Protein AF-A0A8C5SZT5-F1 (afdb_monomer)

Radius of gyration: 69.17 Å; Cα contacts (8 Å, |Δi|>4): 14; chains: 1; bounding box: 123×46×202 Å

Sequence (286 aa):
TEEQFPTPPPSHTITLLNNKFPQHCLIQKKLKKYEREYHMMREQQAQQEDPIERFERENRRLQEANMRLEQENDDLAHELVTSKIALRKDLDNAEEKADALNKELLMTKQKLIDAEDEKRRLEEESAQLKEMCRRELDKAESEIKKNSSIIGDYKQICSQLSERLEKQQIANKAEIEKIRHKVDDCEHCREFFNKEGRLKVASIAREGSDEDTDEEKEVLKNQLREMELELAQTKLQLVEAECKIQDLEHDLGQALNEVQASRKTWFNRTLSSIKTVTGVQGKETC

Mean predicted aligned error: 20.19 Å

Foldseek 3Di:
DDDDDDDDDDDDDDDPPPPVVVVVVVVVVVVVVVVVVVVVVVVVVVVVPDPVVVVVVVVVVVVVVVVVVVVVVVVVVVVVVVVVVVVVVVVVVVVVVVVVVVVVVVVVVVVVVVVVVVVVVVVVVVVVVVVVVVVVVVVVVVVVVVVVVVVVVVVVVVVVVVVVVVVVVVVVVVVVVVVVVVQCPDPVNVVQADPVRDGPDDDDDDDDDPPVVVVVVVVVVVVVVVVVVVVVVVVVVVVVVVVVVVVVVVVVVVVVVVVVVVVVVVVVVVVVVVCVVPPPDPDDDD

Solvent-accessible surface area (backbone atoms only — not comparable to full-atom values): 16349 Å² total; per-residue (Å²): 134,84,88,83,88,87,88,88,86,81,93,76,85,88,87,86,71,74,82,57,53,60,56,53,52,49,51,51,53,48,49,58,45,52,52,49,51,48,52,50,49,53,52,49,49,61,70,68,47,54,70,64,62,54,50,52,53,50,50,51,52,52,49,54,53,48,54,49,51,52,49,55,48,50,51,52,51,50,50,50,52,52,50,52,53,52,53,49,53,53,49,53,54,49,50,55,50,51,54,50,50,52,50,50,50,52,55,50,51,51,54,50,52,56,51,52,53,51,48,50,51,53,51,51,53,50,51,52,51,52,51,51,54,50,53,54,48,55,49,50,53,51,50,51,53,50,52,52,49,52,53,49,52,51,52,50,51,52,53,53,50,52,53,52,49,50,54,49,51,53,51,51,52,54,50,51,50,53,51,49,49,57,40,62,74,30,87,82,52,39,78,51,38,49,99,86,72,44,69,79,76,82,87,82,90,77,89,78,76,82,67,72,58,54,57,56,50,50,52,51,51,51,52,52,52,50,52,51,49,53,50,51,51,52,52,50,53,50,52,54,50,52,52,51,50,52,52,51,53,49,52,49,49,50,53,51,50,51,52,50,51,49,47,54,52,49,52,52,51,50,53,51,53,49,54,62,70,71,62,76,82,86,85,83,88,129

Organism: Laticauda laticaudata (NCBI:txid8630)

Structure (mmCIF, N/CA/C/O backbone):
data_AF-A0A8C5SZT5-F1
#
_entry.id   AF-A0A8C5SZT5-F1
#
loop_
_atom_site.group_PDB
_atom_site.id
_atom_site.type_symbol
_atom_site.label_atom_id
_atom_site.label_alt_id
_atom_site.label_comp_id
_atom_site.label_asym_id
_atom_site.label_entity_id
_atom_site.label_seq_id
_atom_site.pdbx_PDB_ins_code
_atom_site.Cartn_x
_atom_site.Cartn_y
_atom_site.Cartn_z
_atom_site.occupancy
_atom_site.B_iso_or_equiv
_atom_site.auth_seq_id
_atom_site.auth_comp_id
_atom_site.auth_asym_id
_atom_site.auth_atom_id
_atom_site.pdbx_PDB_model_num
ATOM 1 N N . THR A 1 1 ? -31.865 30.221 -116.077 1.00 40.00 1 THR A N 1
ATOM 2 C CA . THR A 1 1 ? -31.528 30.273 -117.509 1.00 40.00 1 THR A CA 1
ATOM 3 C C . THR A 1 1 ? -30.698 29.050 -117.794 1.00 40.00 1 THR A C 1
ATOM 5 O O . THR A 1 1 ? -29.773 28.795 -117.034 1.00 40.00 1 THR A O 1
ATOM 8 N N . GLU A 1 2 ? -31.167 28.230 -118.725 1.00 41.03 2 GLU A N 1
ATOM 9 C CA . GLU A 1 2 ? -30.666 26.891 -119.057 1.00 41.03 2 GLU A CA 1
ATOM 10 C C . GLU A 1 2 ? -29.251 26.868 -119.663 1.00 41.03 2 GLU A C 1
ATOM 12 O O . GLU A 1 2 ? -28.723 27.911 -120.038 1.00 41.03 2 GLU A O 1
ATOM 17 N N . GLU A 1 3 ? -28.755 25.627 -119.808 1.00 40.00 3 GLU A N 1
ATOM 18 C CA . GLU A 1 3 ? -27.607 25.134 -120.599 1.00 40.00 3 GLU A CA 1
ATOM 19 C C . GLU A 1 3 ? -26.235 25.193 -119.890 1.00 40.00 3 GLU A C 1
ATOM 21 O O . GLU A 1 3 ? -25.876 26.198 -119.299 1.00 40.00 3 GLU A O 1
ATOM 26 N N . GLN A 1 4 ? -25.380 24.160 -119.842 1.00 36.75 4 GLN A N 1
ATOM 27 C CA . GLN A 1 4 ? -25.222 22.907 -120.595 1.00 36.75 4 GLN A CA 1
ATOM 28 C C . GLN A 1 4 ? -24.279 21.975 -119.781 1.00 36.75 4 GLN A C 1
ATOM 30 O O . GLN A 1 4 ? -23.340 22.463 -119.156 1.00 36.75 4 GLN A O 1
ATOM 35 N N . PHE A 1 5 ? -24.463 20.648 -119.808 1.00 44.94 5 PHE A N 1
ATOM 36 C CA . PHE A 1 5 ? -23.421 19.670 -119.413 1.00 44.94 5 PHE A CA 1
ATOM 37 C C . PHE A 1 5 ? -22.693 19.164 -120.670 1.00 44.94 5 PHE A C 1
ATOM 39 O O . PHE A 1 5 ? -23.365 18.960 -121.685 1.00 44.94 5 PHE A O 1
ATOM 46 N N . PRO A 1 6 ? -21.360 18.922 -120.624 1.00 45.12 6 PRO A N 1
ATOM 47 C CA . PRO A 1 6 ? -20.897 17.521 -120.702 1.00 45.12 6 PRO A CA 1
ATOM 48 C C . PRO A 1 6 ? -19.555 17.157 -119.987 1.00 45.12 6 PRO A C 1
ATOM 50 O O . PRO A 1 6 ? -18.573 17.884 -120.059 1.00 45.12 6 PRO A O 1
ATOM 53 N N . THR A 1 7 ? -19.549 15.947 -119.389 1.00 49.72 7 THR A N 1
ATOM 54 C CA . THR A 1 7 ? -18.493 14.897 -119.183 1.00 49.72 7 THR A CA 1
ATOM 55 C C . THR A 1 7 ? -17.094 15.170 -118.556 1.00 49.72 7 THR A C 1
ATOM 57 O O . THR A 1 7 ? -16.498 16.214 -118.795 1.00 49.72 7 THR A O 1
ATOM 60 N N . PRO A 1 8 ? -16.506 14.199 -117.798 1.00 53.94 8 PRO A N 1
ATOM 61 C CA . PRO A 1 8 ? -15.285 14.388 -116.994 1.00 53.94 8 PRO A CA 1
ATOM 62 C C . PRO A 1 8 ? -13.973 13.997 -117.720 1.00 53.94 8 PRO A C 1
ATOM 64 O O . PRO A 1 8 ? -14.004 13.104 -118.568 1.00 53.94 8 PRO A O 1
ATOM 67 N N . PRO A 1 9 ? -12.798 14.554 -117.339 1.00 46.16 9 PRO A N 1
ATOM 68 C CA . PRO A 1 9 ? -11.490 14.023 -117.723 1.00 46.16 9 PRO A CA 1
ATOM 69 C C . PRO A 1 9 ? -10.808 13.227 -116.581 1.00 46.16 9 PRO A C 1
ATOM 71 O O . PRO A 1 9 ? -11.176 13.365 -115.412 1.00 46.16 9 PRO A O 1
ATOM 74 N N . PRO A 1 10 ? -9.829 12.361 -116.909 1.00 44.72 10 PRO A N 1
ATOM 75 C CA . PRO A 1 10 ? -9.435 11.226 -116.081 1.00 44.72 10 PRO A CA 1
ATOM 76 C C . PRO A 1 10 ? -8.375 11.561 -115.025 1.00 44.72 10 PRO A C 1
ATOM 78 O O . PRO A 1 10 ? -7.540 12.452 -115.182 1.00 44.72 10 PRO A O 1
ATOM 81 N N . SER A 1 11 ? -8.385 10.769 -113.955 1.00 50.09 11 SER A N 1
ATOM 82 C CA . SER A 1 11 ? -7.353 10.727 -112.925 1.00 50.09 11 SER A CA 1
ATOM 83 C C . SER A 1 11 ? -6.001 10.325 -113.509 1.00 50.09 11 SER A C 1
ATOM 85 O O . SER A 1 11 ? -5.825 9.166 -113.849 1.00 50.09 11 SER A O 1
ATOM 87 N N . HIS A 1 12 ? -5.029 11.237 -113.521 1.00 39.91 12 HIS A N 1
ATOM 88 C CA . HIS A 1 12 ? -3.621 10.904 -113.293 1.00 39.91 12 HIS A CA 1
ATOM 89 C C . HIS A 1 12 ? -2.924 12.078 -112.601 1.00 39.91 12 HIS A C 1
ATOM 91 O O . HIS A 1 12 ? -2.400 13.012 -113.202 1.00 39.91 12 HIS A O 1
ATOM 97 N N . THR A 1 13 ? -2.976 12.009 -111.277 1.00 49.03 13 THR A N 1
ATOM 98 C CA . THR A 1 13 ? -2.127 12.718 -110.328 1.00 49.03 13 THR A CA 1
ATOM 99 C C . THR A 1 13 ? -0.648 12.394 -110.593 1.00 49.03 13 THR A C 1
ATOM 101 O O . THR A 1 13 ? -0.332 11.281 -111.005 1.00 49.03 13 THR A O 1
ATOM 104 N N . ILE A 1 14 ? 0.236 13.321 -110.197 1.00 50.31 14 ILE A N 1
ATOM 105 C CA . ILE A 1 14 ? 1.704 13.192 -110.028 1.00 50.31 14 ILE A CA 1
ATOM 106 C C . ILE A 1 14 ? 2.547 13.734 -111.196 1.00 50.31 14 ILE A C 1
ATOM 108 O O . ILE A 1 14 ? 3.183 12.962 -111.898 1.00 50.31 14 ILE A O 1
ATOM 112 N N . THR A 1 15 ? 2.698 15.066 -111.291 1.00 42.47 15 THR A N 1
ATOM 113 C CA . THR A 1 15 ? 3.942 15.660 -111.846 1.00 42.47 15 THR A CA 1
ATOM 114 C C . THR A 1 15 ? 4.251 17.088 -111.358 1.00 42.47 15 THR A C 1
ATOM 116 O O . THR A 1 15 ? 4.733 17.908 -112.124 1.00 42.47 15 THR A O 1
ATOM 119 N N . LEU A 1 16 ? 4.019 17.442 -110.088 1.00 46.81 16 LEU A N 1
ATOM 120 C CA . LEU A 1 16 ? 4.487 18.741 -109.544 1.00 46.81 16 LEU A CA 1
ATOM 121 C C . LEU A 1 16 ? 5.187 18.614 -108.176 1.00 46.81 16 LEU A C 1
ATOM 123 O O . LEU A 1 16 ? 5.238 19.551 -107.390 1.00 46.81 16 LEU A O 1
ATOM 127 N N . LEU A 1 17 ? 5.794 17.450 -107.917 1.00 47.34 17 LEU A N 1
ATOM 128 C CA . LEU A 1 17 ? 6.709 17.196 -106.790 1.00 47.34 17 LEU A CA 1
ATOM 129 C C . LEU A 1 17 ? 8.120 16.777 -107.254 1.00 47.34 17 LEU A C 1
ATOM 131 O O . LEU A 1 17 ? 8.914 16.284 -106.460 1.00 47.34 17 LEU A O 1
ATOM 135 N N . ASN A 1 18 ? 8.472 17.009 -108.525 1.00 44.41 18 ASN A N 1
ATOM 136 C CA . ASN A 1 18 ? 9.748 16.552 -109.101 1.00 44.41 18 ASN A CA 1
ATOM 137 C C . ASN A 1 18 ? 10.896 17.581 -109.097 1.00 44.41 18 ASN A C 1
ATOM 139 O O . ASN A 1 18 ? 12.010 17.219 -109.458 1.00 44.41 18 ASN A O 1
ATOM 143 N N . ASN A 1 19 ? 10.690 18.819 -108.622 1.00 48.75 19 ASN A N 1
ATOM 144 C CA . ASN A 1 19 ? 11.750 19.849 -108.606 1.00 48.75 19 ASN A CA 1
ATOM 145 C C . ASN A 1 19 ? 12.395 20.139 -107.230 1.00 48.75 19 ASN A C 1
ATOM 147 O O . ASN A 1 19 ? 13.387 20.860 -107.180 1.00 48.75 19 ASN A O 1
ATOM 151 N N . LYS A 1 20 ? 11.915 19.556 -106.115 1.00 52.91 20 LYS A N 1
ATOM 152 C CA . LYS A 1 20 ? 12.579 19.648 -104.784 1.00 52.91 20 LYS A CA 1
ATOM 153 C C . LYS A 1 20 ? 13.228 18.342 -104.300 1.00 52.91 20 LYS A C 1
ATOM 155 O O . LYS A 1 20 ? 14.181 18.389 -103.523 1.00 52.91 20 LYS A O 1
ATOM 160 N N . PHE A 1 21 ? 12.786 17.188 -104.802 1.00 49.50 21 PHE A N 1
ATOM 161 C CA . PHE A 1 21 ? 13.406 15.881 -104.536 1.00 49.50 21 PHE A CA 1
ATOM 162 C C . PHE A 1 21 ? 14.887 15.787 -104.969 1.00 49.50 21 PHE A C 1
ATOM 164 O O . PHE A 1 21 ? 15.694 15.269 -104.190 1.00 49.50 21 PHE A O 1
ATOM 171 N N . PRO A 1 22 ? 15.301 16.331 -106.136 1.00 54.16 22 PRO A N 1
ATOM 172 C CA . PRO A 1 22 ? 16.701 16.294 -106.555 1.00 54.16 22 PRO A CA 1
ATOM 173 C C . PRO A 1 22 ? 17.614 17.090 -105.614 1.00 54.16 22 PRO A C 1
ATOM 175 O O . PRO A 1 22 ? 18.687 16.608 -105.261 1.00 54.16 22 PRO A O 1
ATOM 178 N N . GLN A 1 23 ? 17.180 18.273 -105.151 1.00 52.97 23 GLN A N 1
ATOM 179 C CA . GLN A 1 23 ? 17.968 19.117 -104.244 1.00 52.97 23 GLN A CA 1
ATOM 180 C C . GLN A 1 23 ? 18.120 18.509 -102.843 1.00 52.97 23 GLN A C 1
ATOM 182 O O . GLN A 1 23 ? 19.232 18.489 -102.322 1.00 52.97 23 GLN A O 1
ATOM 187 N N . HIS A 1 24 ? 17.058 17.953 -102.250 1.00 56.38 24 HIS A N 1
ATOM 188 C CA . HIS A 1 24 ? 17.150 17.272 -100.950 1.00 56.38 24 HIS A CA 1
ATOM 189 C C . HIS A 1 24 ? 18.045 16.021 -101.025 1.00 56.38 24 HIS A C 1
ATOM 191 O O . HIS A 1 24 ? 18.899 15.801 -100.167 1.00 56.38 24 HIS A O 1
ATOM 197 N N . CYS A 1 25 ? 17.927 15.240 -102.104 1.00 56.69 25 CYS A N 1
ATOM 198 C CA . CYS A 1 25 ? 18.781 14.078 -102.339 1.00 56.69 25 CYS A CA 1
ATOM 199 C C . CYS A 1 25 ? 20.253 14.480 -102.574 1.00 56.69 25 CYS A C 1
ATOM 201 O O . CYS A 1 25 ? 21.163 13.797 -102.107 1.00 56.69 25 CYS A O 1
ATOM 203 N N . LEU A 1 26 ? 20.509 15.615 -103.238 1.00 59.91 26 LEU A N 1
ATOM 204 C CA . LEU A 1 26 ? 21.849 16.194 -103.403 1.00 59.91 26 LEU A CA 1
ATOM 205 C C . LEU A 1 26 ? 22.444 16.682 -102.073 1.00 59.91 26 LEU A C 1
ATOM 207 O O . LEU A 1 26 ? 23.618 16.423 -101.813 1.00 59.91 26 LEU A O 1
ATOM 211 N N . ILE A 1 27 ? 21.657 17.340 -101.217 1.00 69.56 27 ILE A N 1
ATOM 212 C CA . ILE A 1 27 ? 22.091 17.795 -99.885 1.00 69.56 27 ILE A CA 1
ATOM 213 C C . ILE A 1 27 ? 22.399 16.594 -98.983 1.00 69.56 27 ILE A C 1
ATOM 215 O O . ILE A 1 27 ? 23.452 16.562 -98.355 1.00 69.56 27 ILE A O 1
ATOM 219 N N . GLN A 1 28 ? 21.561 15.557 -98.989 1.00 70.38 28 GLN A N 1
ATOM 220 C CA . GLN A 1 28 ? 21.793 14.336 -98.214 1.00 70.38 28 GLN A CA 1
ATOM 221 C C . GLN A 1 28 ? 23.006 13.537 -98.717 1.00 70.38 28 GLN A C 1
ATOM 223 O O . GLN A 1 28 ? 23.762 12.982 -97.921 1.00 70.38 28 GLN A O 1
ATOM 228 N N . LYS A 1 29 ? 23.243 13.505 -100.036 1.00 76.12 29 LYS A N 1
ATOM 229 C CA . LYS A 1 29 ? 24.463 12.923 -100.621 1.00 76.12 29 LYS A CA 1
ATOM 230 C C . LYS A 1 29 ? 25.716 13.715 -100.241 1.00 76.12 29 LYS A C 1
ATOM 232 O O . LYS A 1 29 ? 26.739 13.095 -99.962 1.00 76.12 29 LYS A O 1
ATOM 237 N N . LYS A 1 30 ? 25.638 15.051 -100.191 1.00 79.31 30 LYS A N 1
ATOM 238 C CA . LYS A 1 30 ? 26.722 15.912 -99.692 1.00 79.31 30 LYS A CA 1
ATOM 239 C C . LYS A 1 30 ? 26.971 15.692 -98.201 1.00 79.31 30 LYS A C 1
ATOM 241 O O . LYS A 1 30 ? 28.118 15.515 -97.823 1.00 79.31 30 LYS A O 1
ATOM 246 N N . LEU A 1 31 ? 25.927 15.600 -97.379 1.00 77.50 31 LEU A N 1
ATOM 247 C CA . LEU A 1 31 ? 26.049 15.338 -95.942 1.00 77.50 31 LEU A CA 1
ATOM 248 C C . LEU A 1 31 ? 26.728 13.989 -95.669 1.00 77.50 31 LEU A C 1
ATOM 250 O O . LEU A 1 31 ? 27.702 13.939 -94.935 1.00 77.50 31 LEU A O 1
ATOM 254 N N . LYS A 1 32 ? 26.307 12.921 -96.359 1.00 83.88 32 LYS A N 1
ATOM 255 C CA . LYS A 1 32 ? 26.954 11.596 -96.282 1.00 83.88 32 LYS A CA 1
ATOM 256 C C . LYS A 1 32 ? 28.387 11.577 -96.816 1.00 83.88 32 LYS A C 1
ATOM 258 O O . LYS A 1 32 ? 29.134 10.643 -96.526 1.00 83.88 32 LYS A O 1
ATOM 263 N N . LYS A 1 33 ? 28.747 12.528 -97.682 1.00 85.44 33 LYS A N 1
ATOM 264 C CA . LYS A 1 33 ? 30.119 12.712 -98.158 1.00 85.44 33 LYS A CA 1
ATOM 265 C C . LYS A 1 33 ? 30.944 13.428 -97.090 1.00 85.44 33 LYS A C 1
ATOM 267 O O . LYS A 1 33 ? 31.998 12.916 -96.758 1.00 85.44 33 LYS A O 1
ATOM 272 N N . TYR A 1 34 ? 30.426 14.501 -96.492 1.00 86.25 34 TYR A N 1
ATOM 273 C CA . TYR A 1 34 ? 31.071 15.194 -95.374 1.00 86.25 34 TYR A CA 1
ATOM 274 C C . TYR A 1 34 ? 31.223 14.314 -94.135 1.00 86.25 34 TYR A C 1
ATOM 276 O O . TYR A 1 34 ? 32.260 14.352 -93.498 1.00 86.25 34 TYR A O 1
ATOM 284 N N . GLU A 1 35 ? 30.233 13.484 -93.817 1.00 82.44 35 GLU A N 1
ATOM 285 C CA . GLU A 1 35 ? 30.302 12.495 -92.739 1.00 82.44 35 GLU A CA 1
ATOM 286 C C . GLU A 1 35 ? 31.416 11.474 -93.007 1.00 82.44 35 GLU A C 1
ATOM 288 O O . GLU A 1 35 ? 32.265 11.237 -92.152 1.00 82.44 35 GLU A O 1
ATOM 293 N N . ARG A 1 36 ? 31.492 10.938 -94.232 1.00 86.19 36 ARG A N 1
ATOM 294 C CA . ARG A 1 36 ? 32.585 10.042 -94.640 1.00 86.19 36 ARG A CA 1
ATOM 295 C C . ARG A 1 36 ? 33.947 10.728 -94.645 1.00 86.19 36 ARG A C 1
ATOM 297 O O . ARG A 1 36 ? 34.907 10.133 -94.179 1.00 86.19 36 ARG A O 1
ATOM 304 N N . GLU A 1 37 ? 34.041 11.955 -95.144 1.00 84.88 37 GLU A N 1
ATOM 305 C CA . GLU A 1 37 ? 35.275 12.747 -95.136 1.00 84.88 37 GLU A CA 1
ATOM 306 C C . GLU A 1 37 ? 35.703 13.102 -93.711 1.00 84.88 37 GLU A C 1
ATOM 308 O O . GLU A 1 37 ? 36.888 13.047 -93.410 1.00 84.88 37 GLU A O 1
ATOM 313 N N . TYR A 1 38 ? 34.758 13.387 -92.815 1.00 83.69 38 TYR A N 1
ATOM 314 C CA . TYR A 1 38 ? 35.011 13.606 -91.395 1.00 83.69 38 TYR A CA 1
ATOM 315 C C . TYR A 1 38 ? 35.539 12.337 -90.726 1.00 83.69 38 TYR A C 1
ATOM 317 O O . TYR A 1 38 ? 36.564 12.388 -90.053 1.00 83.69 38 TYR A O 1
ATOM 325 N N . HIS A 1 39 ? 34.897 11.186 -90.950 1.00 84.62 39 HIS A N 1
ATOM 326 C CA . HIS A 1 39 ? 35.378 9.905 -90.432 1.00 84.62 39 HIS A CA 1
ATOM 327 C C . HIS A 1 39 ? 36.760 9.546 -90.981 1.00 84.62 39 HIS A C 1
ATOM 329 O O . HIS A 1 39 ? 37.637 9.190 -90.204 1.00 84.62 39 HIS A O 1
ATOM 335 N N . MET A 1 40 ? 36.983 9.722 -92.284 1.00 82.62 40 MET A N 1
ATOM 336 C CA . MET A 1 40 ? 38.270 9.467 -92.931 1.00 82.62 40 MET A CA 1
ATOM 337 C C . MET A 1 40 ? 39.362 10.418 -92.423 1.00 82.62 40 MET A C 1
ATOM 339 O O . MET A 1 40 ? 40.477 9.984 -92.163 1.00 82.62 40 MET A O 1
ATOM 343 N N . MET A 1 41 ? 39.050 11.700 -92.212 1.00 78.69 41 MET A N 1
ATOM 344 C CA . MET A 1 41 ? 39.978 12.678 -91.636 1.00 78.69 41 MET A CA 1
ATOM 345 C C . MET A 1 41 ? 40.303 12.357 -90.175 1.00 78.69 41 MET A C 1
ATOM 347 O O . MET A 1 41 ? 41.454 12.472 -89.769 1.00 78.69 41 MET A O 1
ATOM 351 N N . ARG A 1 42 ? 39.315 11.918 -89.388 1.00 78.06 42 ARG A N 1
ATOM 352 C CA . ARG A 1 42 ? 39.502 11.473 -87.998 1.00 78.06 42 ARG A CA 1
ATOM 353 C C . ARG A 1 42 ? 40.343 10.204 -87.910 1.00 78.06 42 ARG A C 1
ATOM 355 O O . ARG A 1 42 ? 41.197 10.107 -87.038 1.00 78.06 42 ARG A O 1
ATOM 362 N N . GLU A 1 43 ? 40.115 9.253 -88.807 1.00 76.19 43 GLU A N 1
ATOM 363 C CA . GLU A 1 43 ? 40.876 8.007 -88.900 1.00 76.19 43 GLU A CA 1
ATOM 364 C C . GLU A 1 43 ? 42.312 8.263 -89.374 1.00 76.19 43 GLU A C 1
ATOM 366 O O . GLU A 1 43 ? 43.255 7.730 -88.798 1.00 76.19 43 GLU A O 1
ATOM 371 N N . GLN A 1 44 ? 42.500 9.160 -90.343 1.00 74.81 44 GLN A N 1
ATOM 372 C CA . GLN A 1 44 ? 43.822 9.582 -90.797 1.00 74.81 44 GLN A CA 1
ATOM 373 C C . GLN A 1 44 ? 44.578 10.376 -89.720 1.00 74.81 44 GLN A C 1
ATOM 375 O O . GLN A 1 44 ? 45.767 10.147 -89.532 1.00 74.81 44 GLN A O 1
ATOM 380 N N . GLN A 1 45 ? 43.902 11.252 -88.966 1.00 68.50 45 GLN A N 1
ATOM 381 C CA . GLN A 1 45 ? 44.477 11.910 -87.785 1.00 68.50 45 GLN A CA 1
ATOM 382 C C . GLN A 1 45 ? 44.879 10.893 -86.711 1.00 68.50 45 GLN A C 1
ATOM 384 O O . GLN A 1 45 ? 45.953 11.020 -86.139 1.00 68.50 45 GLN A O 1
ATOM 389 N N . ALA A 1 46 ? 44.071 9.855 -86.479 1.00 68.38 46 ALA A N 1
ATOM 390 C CA . ALA A 1 46 ? 44.396 8.787 -85.534 1.00 68.38 46 ALA A CA 1
ATOM 391 C C . ALA A 1 46 ? 45.561 7.891 -86.001 1.00 68.38 46 ALA A C 1
ATOM 393 O O . ALA A 1 46 ? 46.269 7.339 -85.168 1.00 68.38 46 ALA A O 1
ATOM 394 N N . GLN A 1 47 ? 45.767 7.745 -87.315 1.00 68.50 47 GLN A N 1
ATOM 395 C CA . GLN A 1 47 ? 46.914 7.031 -87.897 1.00 68.50 47 GLN A CA 1
ATOM 396 C C . GLN A 1 47 ? 48.195 7.881 -87.944 1.00 68.50 47 GLN A C 1
ATOM 398 O O . GLN A 1 47 ? 49.285 7.321 -88.023 1.00 68.50 47 GLN A O 1
ATOM 403 N N . GLN A 1 48 ? 48.072 9.214 -87.930 1.00 67.44 48 GLN A N 1
ATOM 404 C CA . GLN A 1 48 ? 49.197 10.159 -87.880 1.00 67.44 48 GLN A CA 1
ATOM 405 C C . GLN A 1 48 ? 49.634 10.506 -86.452 1.00 67.44 48 GLN A C 1
ATOM 407 O O . GLN A 1 48 ? 50.742 11.003 -86.268 1.00 67.44 48 GLN A O 1
ATOM 412 N N . GLU A 1 49 ? 48.769 10.286 -85.463 1.00 70.75 49 GLU A N 1
ATOM 413 C CA . GLU A 1 49 ? 49.087 10.491 -84.052 1.00 70.75 49 GLU A CA 1
ATOM 414 C C . GLU A 1 49 ? 50.195 9.521 -83.614 1.00 70.75 49 GLU A C 1
ATOM 416 O O . GLU A 1 49 ? 50.108 8.319 -83.880 1.00 70.75 49 GLU A O 1
ATOM 421 N N . ASP A 1 50 ? 51.239 10.036 -82.953 1.00 80.75 50 ASP A N 1
ATOM 422 C CA . ASP A 1 50 ? 52.345 9.212 -82.462 1.00 80.75 50 ASP A CA 1
ATOM 423 C C . ASP A 1 50 ? 51.785 8.161 -81.483 1.00 80.75 50 ASP A C 1
ATOM 425 O O . ASP A 1 50 ? 51.144 8.521 -80.484 1.00 80.75 50 ASP A O 1
ATOM 429 N N . PRO A 1 51 ? 51.996 6.855 -81.742 1.00 82.25 51 PRO A N 1
ATOM 430 C CA . PRO A 1 51 ? 51.583 5.796 -80.832 1.00 82.25 51 PRO A CA 1
ATOM 431 C C . PRO A 1 51 ? 51.991 6.056 -79.377 1.00 82.25 51 PRO A C 1
ATOM 433 O O . PRO A 1 51 ? 51.216 5.739 -78.473 1.00 82.25 51 PRO A O 1
ATOM 436 N N . ILE A 1 52 ? 53.160 6.665 -79.145 1.00 85.12 52 ILE A N 1
ATOM 437 C CA . ILE A 1 52 ? 53.654 7.009 -77.808 1.00 85.12 52 ILE A CA 1
ATOM 438 C C . ILE A 1 52 ? 52.764 8.080 -77.163 1.00 85.12 52 ILE A C 1
ATOM 440 O O . ILE A 1 52 ? 52.260 7.860 -76.062 1.00 85.12 52 ILE A O 1
ATOM 444 N N . GLU A 1 53 ? 52.472 9.183 -77.857 1.00 86.00 53 GLU A N 1
ATOM 445 C CA . GLU A 1 53 ? 51.624 10.270 -77.338 1.00 86.00 53 GLU A CA 1
ATOM 446 C C . GLU A 1 53 ? 50.201 9.797 -76.997 1.00 86.00 53 GLU A C 1
ATOM 448 O O . GLU A 1 53 ? 49.609 10.210 -75.989 1.00 86.00 53 GLU A O 1
ATOM 453 N N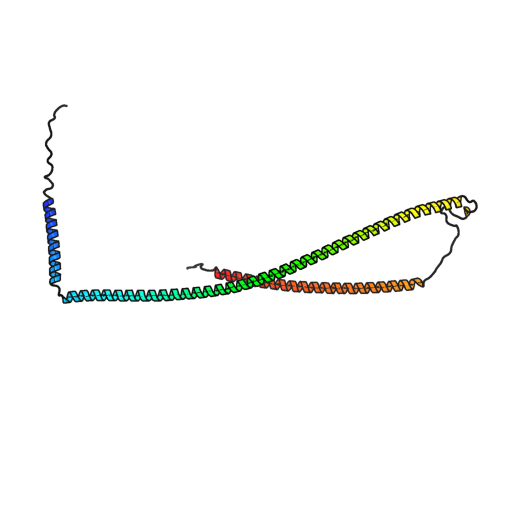 . ARG A 1 54 ? 49.643 8.888 -77.809 1.00 87.94 54 ARG A N 1
ATOM 454 C CA . ARG A 1 54 ? 48.341 8.267 -77.532 1.00 87.94 54 ARG A CA 1
ATOM 455 C C . ARG A 1 54 ? 48.380 7.444 -76.245 1.00 87.94 54 ARG A C 1
ATOM 457 O O . ARG A 1 54 ? 47.484 7.596 -75.409 1.00 87.94 54 ARG A O 1
ATOM 464 N N . PHE A 1 55 ? 49.385 6.582 -76.084 1.00 90.69 55 PHE A N 1
ATOM 465 C CA . PHE A 1 55 ? 49.533 5.764 -74.879 1.00 90.69 55 PHE A CA 1
ATOM 466 C C . PHE A 1 55 ? 49.804 6.613 -73.637 1.00 90.69 55 PHE A C 1
ATOM 468 O O . PHE A 1 55 ? 49.239 6.331 -72.586 1.00 90.69 55 PHE A O 1
ATOM 475 N N . GLU A 1 56 ? 50.585 7.687 -73.743 1.00 90.25 56 GLU A N 1
ATOM 476 C CA . GLU A 1 56 ? 50.820 8.618 -72.636 1.00 90.25 56 GLU A CA 1
ATOM 477 C C . GLU A 1 56 ? 49.542 9.327 -72.185 1.00 90.25 56 GLU A C 1
ATOM 479 O O . GLU A 1 56 ? 49.297 9.475 -70.986 1.00 90.25 56 GLU A O 1
ATOM 484 N N . ARG A 1 57 ? 48.696 9.757 -73.129 1.00 90.62 57 ARG A N 1
ATOM 485 C CA . ARG A 1 57 ? 47.408 10.378 -72.798 1.00 90.62 57 ARG A CA 1
ATOM 486 C C . ARG A 1 57 ? 46.469 9.399 -72.104 1.00 90.62 57 ARG A C 1
ATOM 488 O O . ARG A 1 57 ? 45.799 9.786 -71.150 1.00 90.62 57 ARG A O 1
ATOM 495 N N . GLU A 1 58 ? 46.416 8.160 -72.579 1.00 92.56 58 GLU A N 1
ATOM 496 C CA . GLU A 1 58 ? 45.592 7.124 -71.959 1.00 92.56 58 GLU A CA 1
ATOM 497 C C . GLU A 1 58 ? 46.120 6.741 -70.573 1.00 92.56 58 GLU A C 1
ATOM 499 O O . GLU A 1 58 ? 45.343 6.639 -69.630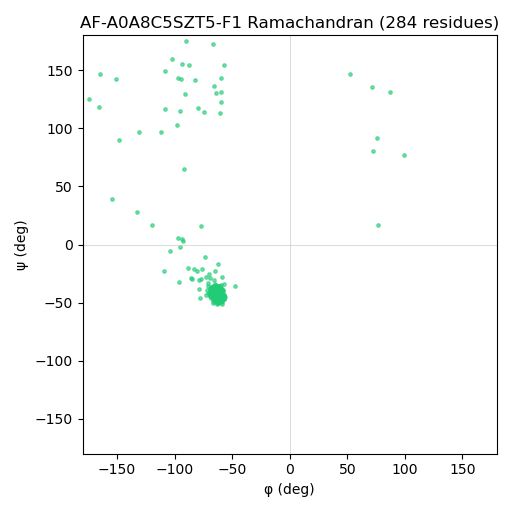 1.00 92.56 58 GLU A O 1
ATOM 504 N N . ASN A 1 59 ? 47.439 6.632 -70.411 1.00 93.94 59 ASN A N 1
ATOM 505 C CA . ASN A 1 59 ? 48.060 6.368 -69.117 1.00 93.94 59 ASN A CA 1
ATOM 506 C C . ASN A 1 59 ? 47.768 7.496 -68.116 1.00 93.94 59 ASN A C 1
ATOM 508 O O . ASN A 1 59 ? 47.385 7.214 -66.987 1.00 93.94 59 ASN A O 1
ATOM 512 N N . ARG A 1 60 ? 47.832 8.770 -68.539 1.00 95.81 60 ARG A N 1
ATOM 513 C CA . ARG A 1 60 ? 47.403 9.903 -67.697 1.00 95.81 60 ARG A CA 1
ATOM 514 C C . ARG A 1 60 ? 45.942 9.783 -67.264 1.00 95.81 60 ARG A C 1
ATOM 516 O O . ARG A 1 60 ? 45.654 9.932 -66.085 1.00 95.81 60 ARG A O 1
ATOM 523 N N . ARG A 1 61 ? 45.026 9.455 -68.182 1.00 96.44 61 ARG A N 1
ATOM 524 C CA . ARG A 1 61 ? 43.602 9.263 -67.841 1.00 96.44 61 ARG A CA 1
ATOM 525 C C . ARG A 1 61 ? 43.385 8.124 -66.852 1.00 96.44 61 ARG A C 1
ATOM 527 O O . ARG A 1 61 ? 42.590 8.265 -65.929 1.00 96.44 61 ARG A O 1
ATOM 534 N N . LEU A 1 62 ? 44.073 7.000 -67.045 1.00 97.50 62 LEU A N 1
ATOM 535 C CA . LEU A 1 62 ? 43.995 5.859 -66.135 1.00 97.50 62 LEU A CA 1
ATOM 536 C C . LEU A 1 62 ? 44.586 6.197 -64.764 1.00 97.50 62 LEU A C 1
ATOM 538 O O . LEU A 1 62 ? 44.008 5.810 -63.755 1.00 97.50 62 LEU A O 1
ATOM 542 N N . GLN A 1 63 ? 45.682 6.956 -64.715 1.00 97.19 63 GLN A N 1
ATOM 543 C CA . GLN A 1 63 ? 46.264 7.452 -63.466 1.00 97.19 63 GLN A CA 1
ATOM 544 C C . GLN A 1 63 ? 45.301 8.388 -62.728 1.00 97.19 63 GLN A C 1
ATOM 546 O O . GLN A 1 63 ? 45.072 8.196 -61.540 1.00 97.19 63 GLN A O 1
ATOM 551 N N . GLU A 1 64 ? 44.682 9.342 -63.424 1.00 97.12 64 GLU A N 1
ATOM 552 C CA . GLU A 1 64 ? 43.675 10.245 -62.850 1.00 97.12 64 GLU A CA 1
ATOM 553 C C . GLU A 1 64 ? 42.450 9.479 -62.325 1.00 97.12 64 GLU A C 1
ATOM 555 O O . GLU A 1 64 ? 41.974 9.742 -61.220 1.00 97.12 64 GLU A O 1
ATOM 560 N N . ALA A 1 65 ? 41.951 8.503 -63.091 1.00 97.69 65 ALA A N 1
ATOM 561 C CA . ALA A 1 65 ? 40.838 7.659 -62.670 1.00 97.69 65 ALA A CA 1
ATOM 562 C C . ALA A 1 65 ? 41.203 6.793 -61.457 1.00 97.69 65 ALA A C 1
ATOM 564 O O . ALA A 1 65 ? 40.387 6.651 -60.548 1.00 97.69 65 ALA A O 1
ATOM 565 N N . ASN A 1 66 ? 42.422 6.248 -61.422 1.00 97.12 66 ASN A N 1
ATOM 566 C CA . ASN A 1 66 ? 42.897 5.463 -60.290 1.00 97.12 66 ASN A CA 1
ATOM 567 C C . ASN A 1 66 ? 43.038 6.330 -59.034 1.00 97.12 66 ASN A C 1
ATOM 569 O O . ASN A 1 66 ? 42.498 5.964 -58.001 1.00 97.12 66 ASN A O 1
ATOM 573 N N . MET A 1 67 ? 43.640 7.521 -59.138 1.00 97.81 67 MET A N 1
ATOM 574 C CA . MET A 1 67 ? 43.730 8.459 -58.010 1.00 97.81 67 MET A CA 1
ATOM 575 C C . MET A 1 67 ? 42.350 8.831 -57.457 1.00 97.81 67 MET A C 1
ATOM 577 O O . MET A 1 67 ? 42.168 8.927 -56.246 1.00 97.81 67 MET A O 1
ATOM 581 N N . ARG A 1 68 ? 41.355 9.019 -58.333 1.00 98.25 68 ARG A N 1
ATOM 582 C CA . ARG A 1 68 ? 39.977 9.280 -57.905 1.00 98.25 68 ARG A CA 1
ATOM 583 C C . ARG A 1 68 ? 39.372 8.082 -57.169 1.00 98.25 68 ARG A C 1
ATOM 585 O O . ARG A 1 68 ? 38.730 8.274 -56.144 1.00 98.25 68 ARG A O 1
ATOM 592 N N . LEU A 1 69 ? 39.546 6.872 -57.696 1.00 98.25 69 LEU A N 1
ATOM 593 C CA . LEU A 1 69 ? 39.033 5.656 -57.062 1.00 98.25 69 LEU A CA 1
ATOM 594 C C . LEU A 1 69 ? 39.727 5.369 -55.728 1.00 98.25 69 LEU A C 1
ATOM 596 O O . LEU A 1 69 ? 39.067 4.916 -54.801 1.00 98.25 69 LEU A O 1
ATOM 600 N N . GLU A 1 70 ? 41.025 5.651 -55.621 1.00 97.94 70 GLU A N 1
ATOM 601 C CA . GLU A 1 70 ? 41.782 5.576 -54.368 1.00 97.94 70 GLU A CA 1
ATOM 602 C C . GLU A 1 70 ? 41.198 6.542 -53.331 1.00 97.94 70 GLU A C 1
ATOM 604 O O . GLU A 1 70 ? 40.880 6.119 -52.224 1.00 97.94 70 GLU A O 1
ATOM 609 N N . GLN A 1 71 ? 40.929 7.794 -53.714 1.00 98.19 71 GLN A N 1
ATOM 610 C CA . GLN A 1 71 ? 40.288 8.763 -52.823 1.00 98.19 71 GLN A CA 1
ATOM 611 C C . GLN A 1 71 ? 38.870 8.335 -52.406 1.00 98.19 71 GLN A C 1
ATOM 613 O O . GLN A 1 71 ? 38.542 8.375 -51.224 1.00 98.19 71 GLN A O 1
ATOM 618 N N . GLU A 1 72 ? 38.034 7.893 -53.351 1.00 98.25 72 GLU A N 1
ATOM 619 C CA . GLU A 1 72 ? 36.687 7.392 -53.041 1.00 98.25 72 GLU A CA 1
ATOM 620 C C . GLU A 1 72 ? 36.747 6.164 -52.113 1.00 98.25 72 GLU A C 1
ATOM 622 O O . GLU A 1 72 ? 35.897 6.001 -51.239 1.00 98.25 72 GLU A O 1
ATOM 627 N N . ASN A 1 73 ? 37.756 5.301 -52.267 1.00 98.12 73 ASN A N 1
ATOM 628 C CA . ASN A 1 73 ? 37.969 4.161 -51.380 1.00 98.12 73 ASN A CA 1
ATOM 629 C C . ASN A 1 73 ? 38.350 4.601 -49.961 1.00 98.12 73 ASN A C 1
ATOM 631 O O . ASN A 1 73 ? 37.766 4.093 -49.002 1.00 98.12 73 ASN A O 1
ATOM 635 N N . ASP A 1 74 ? 39.278 5.552 -49.837 1.00 98.44 74 ASP A N 1
ATOM 636 C CA . ASP A 1 74 ? 39.709 6.110 -48.555 1.00 98.44 74 ASP A CA 1
ATOM 637 C C . ASP A 1 74 ? 38.544 6.797 -47.827 1.00 98.44 74 ASP A C 1
ATOM 639 O O . ASP A 1 74 ? 38.330 6.556 -46.635 1.00 98.44 74 ASP A O 1
ATOM 643 N N . ASP A 1 75 ? 37.732 7.580 -48.544 1.00 98.31 75 ASP A N 1
ATOM 644 C CA . ASP A 1 75 ? 36.540 8.236 -47.998 1.00 98.31 75 ASP A CA 1
ATOM 645 C C . ASP A 1 75 ? 35.527 7.199 -47.479 1.00 98.31 75 ASP A C 1
ATOM 647 O O . ASP A 1 75 ? 35.074 7.281 -46.333 1.00 98.31 75 ASP A O 1
ATOM 651 N N . LEU A 1 76 ? 35.233 6.158 -48.267 1.00 98.50 76 LEU A N 1
ATOM 652 C CA . LEU A 1 76 ? 34.340 5.071 -47.849 1.00 98.50 76 LEU A CA 1
ATOM 653 C C . LEU A 1 76 ? 34.893 4.290 -46.648 1.00 98.50 76 LEU A C 1
ATOM 655 O O . LEU A 1 76 ? 34.134 3.899 -45.757 1.00 98.50 76 LEU A O 1
ATOM 659 N N . ALA A 1 77 ? 36.206 4.061 -46.593 1.00 98.62 77 ALA A N 1
ATOM 660 C CA . ALA A 1 77 ? 36.851 3.413 -45.457 1.00 98.62 77 ALA A CA 1
ATOM 661 C C . ALA A 1 77 ? 36.729 4.272 -44.189 1.00 98.62 77 ALA A C 1
ATOM 663 O O . ALA A 1 77 ? 36.387 3.752 -43.120 1.00 98.62 77 ALA A O 1
ATOM 664 N N . HIS A 1 78 ? 36.944 5.585 -44.302 1.00 98.56 78 HIS A N 1
ATOM 665 C CA . HIS A 1 78 ? 36.768 6.529 -43.203 1.00 98.56 78 HIS A CA 1
ATOM 666 C C . HIS A 1 78 ? 35.318 6.588 -42.712 1.00 98.56 78 HIS A C 1
ATOM 668 O O . HIS A 1 78 ? 35.082 6.505 -41.499 1.00 98.56 78 HIS A O 1
ATOM 674 N N . GLU A 1 79 ? 34.342 6.679 -43.616 1.00 98.44 79 GLU A N 1
ATOM 675 C CA . GLU A 1 79 ? 32.916 6.665 -43.275 1.00 98.44 79 GLU A CA 1
ATOM 676 C C . GLU A 1 79 ? 32.517 5.364 -42.572 1.00 98.44 79 GLU A C 1
ATOM 678 O O . GLU A 1 79 ? 31.864 5.398 -41.524 1.00 98.44 79 GLU A O 1
ATOM 683 N N . LEU A 1 80 ? 32.965 4.214 -43.085 1.00 98.56 80 LEU A N 1
ATOM 684 C CA . LEU A 1 80 ? 32.692 2.910 -42.485 1.00 98.56 80 LEU A CA 1
ATOM 685 C C . LEU A 1 80 ? 33.269 2.805 -41.070 1.00 98.56 80 LEU A C 1
ATOM 687 O O . LEU A 1 80 ? 32.579 2.349 -40.155 1.00 98.56 80 LEU A O 1
ATOM 691 N N . VAL A 1 81 ? 34.520 3.227 -40.867 1.00 98.62 81 VAL A N 1
ATOM 692 C CA . VAL A 1 81 ? 35.155 3.222 -39.541 1.00 98.62 81 VAL A CA 1
ATOM 693 C C . VAL A 1 81 ? 34.413 4.156 -38.587 1.00 98.62 81 VAL A C 1
ATOM 695 O O . VAL A 1 81 ? 34.116 3.764 -37.458 1.00 98.62 81 VAL A O 1
ATOM 698 N N . THR A 1 82 ? 34.048 5.352 -39.047 1.00 98.56 82 THR A N 1
ATOM 699 C CA . THR A 1 82 ? 33.308 6.343 -38.253 1.00 98.56 82 THR A CA 1
ATOM 700 C C . THR A 1 82 ? 31.942 5.807 -37.833 1.00 98.56 82 THR A C 1
ATOM 702 O O . THR A 1 82 ? 31.598 5.829 -36.650 1.00 98.56 82 THR A O 1
ATOM 705 N N . SER A 1 83 ? 31.190 5.250 -38.784 1.00 98.56 83 SER A N 1
ATOM 706 C CA . SER A 1 83 ? 29.885 4.641 -38.537 1.00 98.56 83 SER A CA 1
ATOM 707 C C . SER A 1 83 ? 29.997 3.454 -37.577 1.00 98.56 83 SER A C 1
ATOM 709 O O . SER A 1 83 ? 29.236 3.356 -36.616 1.00 98.56 83 SER A O 1
ATOM 711 N N . LYS A 1 84 ? 31.006 2.592 -37.754 1.00 98.69 84 LYS A N 1
ATOM 712 C CA . LYS A 1 84 ? 31.260 1.452 -36.865 1.00 98.69 84 LYS A CA 1
ATOM 713 C C . LYS A 1 84 ? 31.546 1.886 -35.426 1.00 98.69 84 LYS A C 1
ATOM 715 O O . LYS A 1 84 ? 31.029 1.262 -34.501 1.00 98.69 84 LYS A O 1
ATOM 720 N N . ILE A 1 85 ? 32.358 2.926 -35.226 1.00 98.62 85 ILE A N 1
ATOM 721 C CA . ILE A 1 85 ? 32.655 3.466 -33.890 1.00 98.62 85 ILE A CA 1
ATOM 722 C C . ILE A 1 85 ? 31.383 4.039 -33.256 1.00 98.62 85 ILE A C 1
ATOM 724 O O . ILE A 1 85 ? 31.108 3.755 -32.091 1.00 98.62 85 ILE A O 1
ATOM 728 N N . ALA A 1 86 ? 30.588 4.796 -34.019 1.00 98.62 86 ALA A N 1
ATOM 729 C CA . ALA A 1 86 ? 29.326 5.357 -33.541 1.00 98.62 86 ALA A CA 1
ATOM 730 C C . ALA A 1 86 ? 28.343 4.260 -33.105 1.00 98.62 86 ALA A C 1
ATOM 732 O O . ALA A 1 86 ? 27.855 4.289 -31.979 1.00 98.62 86 ALA A O 1
ATOM 733 N N . LEU A 1 87 ? 28.138 3.236 -33.940 1.00 98.50 87 LEU A N 1
ATOM 734 C CA . LEU A 1 87 ? 27.261 2.109 -33.615 1.00 98.50 87 LEU A CA 1
ATOM 735 C C . LEU A 1 87 ? 27.746 1.322 -32.396 1.00 98.50 87 LEU A C 1
ATOM 737 O O . LEU A 1 87 ? 26.926 0.856 -31.609 1.00 98.50 87 LEU A O 1
ATOM 741 N N . ARG A 1 88 ? 29.065 1.174 -32.216 1.00 98.69 88 ARG A N 1
ATOM 742 C CA . ARG A 1 88 ? 29.612 0.511 -31.027 1.00 98.69 88 ARG A CA 1
ATOM 743 C C . ARG A 1 88 ? 29.304 1.304 -29.763 1.00 98.69 88 ARG A C 1
ATOM 745 O O . ARG A 1 88 ? 28.811 0.732 -28.805 1.00 98.69 88 ARG A O 1
ATOM 752 N N . LYS A 1 89 ? 29.509 2.619 -29.807 1.00 98.62 89 LYS A N 1
ATOM 753 C CA . LYS A 1 89 ? 29.161 3.515 -28.704 1.00 98.62 89 LYS A CA 1
ATOM 754 C C . LYS A 1 89 ? 27.665 3.462 -28.381 1.00 98.62 89 LYS A C 1
ATOM 756 O O . LYS A 1 89 ? 27.293 3.463 -27.213 1.00 98.62 89 LYS A O 1
ATOM 761 N N . ASP A 1 90 ? 26.807 3.426 -29.396 1.00 98.62 90 ASP A N 1
ATOM 762 C CA . ASP A 1 90 ? 25.359 3.333 -29.195 1.00 98.62 90 ASP A CA 1
ATOM 763 C C . ASP A 1 90 ? 24.942 1.986 -28.594 1.00 98.62 90 ASP A C 1
ATOM 765 O O . ASP A 1 90 ? 24.056 1.957 -27.739 1.00 98.62 90 ASP A O 1
ATOM 769 N N . LEU A 1 91 ? 25.605 0.893 -28.989 1.00 98.69 91 LEU A N 1
ATOM 770 C CA . LEU A 1 91 ? 25.419 -0.425 -28.387 1.00 98.69 91 LEU A CA 1
ATOM 771 C C . LEU A 1 91 ? 25.834 -0.425 -26.912 1.00 98.69 91 LEU A C 1
ATOM 773 O O . LEU A 1 91 ? 25.018 -0.791 -26.073 1.00 98.69 91 LEU A O 1
ATOM 777 N N . ASP A 1 92 ? 27.037 0.060 -26.598 1.00 98.69 92 ASP A N 1
ATOM 778 C CA . ASP A 1 92 ? 27.540 0.135 -25.221 1.00 98.69 92 ASP A CA 1
ATOM 779 C C . ASP A 1 92 ? 26.580 0.974 -24.342 1.00 98.69 92 ASP A C 1
ATOM 781 O O . ASP A 1 92 ? 26.169 0.555 -23.261 1.00 98.69 92 ASP A O 1
ATOM 785 N N . ASN A 1 93 ? 26.102 2.118 -24.851 1.00 98.50 93 ASN A N 1
ATOM 786 C CA . ASN A 1 93 ? 25.106 2.950 -24.162 1.00 98.50 93 ASN A CA 1
ATOM 787 C C . ASN A 1 93 ? 23.764 2.229 -23.942 1.00 98.50 93 ASN A C 1
ATOM 789 O O . ASN A 1 93 ? 23.059 2.504 -22.967 1.00 98.50 93 ASN A O 1
ATOM 793 N N . ALA A 1 94 ? 23.336 1.391 -24.888 1.00 98.50 94 ALA A N 1
ATOM 794 C CA . ALA A 1 94 ? 22.098 0.629 -24.768 1.00 98.50 94 ALA A CA 1
ATOM 795 C C . ALA A 1 94 ? 22.240 -0.502 -23.739 1.00 98.50 94 ALA A C 1
ATOM 797 O O . ALA A 1 94 ? 21.312 -0.719 -22.959 1.00 98.50 94 ALA A O 1
ATOM 798 N N . GLU A 1 95 ? 23.397 -1.164 -23.702 1.00 98.69 95 GLU A N 1
ATOM 799 C CA . GLU A 1 95 ? 23.739 -2.190 -22.713 1.00 98.69 95 GLU A CA 1
ATOM 800 C C . GLU A 1 95 ? 23.772 -1.600 -21.294 1.00 98.69 95 GLU A C 1
ATOM 802 O O . GLU A 1 95 ? 23.064 -2.090 -20.415 1.00 98.69 95 GLU A O 1
ATOM 807 N N . GLU A 1 96 ? 24.459 -0.471 -21.084 1.00 98.69 96 GLU A N 1
ATOM 808 C CA . GLU A 1 96 ? 24.487 0.216 -19.782 1.00 98.69 96 GLU A CA 1
ATOM 809 C C . GLU A 1 96 ? 23.083 0.617 -19.297 1.00 98.69 96 GLU A C 1
ATOM 811 O O . GLU A 1 96 ? 22.747 0.474 -18.117 1.00 98.69 96 GLU A O 1
ATOM 816 N N . LYS A 1 97 ? 22.225 1.097 -20.208 1.00 98.62 97 LYS A N 1
ATOM 817 C CA . LYS A 1 97 ? 20.826 1.421 -19.887 1.00 98.62 97 LYS A CA 1
ATOM 818 C C . LYS A 1 97 ? 20.023 0.179 -19.519 1.00 98.62 97 LYS A C 1
ATOM 820 O O . LYS A 1 97 ? 19.207 0.247 -18.601 1.00 98.62 97 LYS A O 1
ATOM 825 N N . ALA A 1 98 ? 20.223 -0.931 -20.225 1.00 98.62 98 ALA A N 1
ATOM 826 C CA . ALA A 1 98 ? 19.549 -2.187 -19.921 1.00 98.62 98 ALA A CA 1
ATOM 827 C C . ALA A 1 98 ? 19.935 -2.691 -18.523 1.00 98.62 98 ALA A C 1
ATOM 829 O O . ALA A 1 98 ? 19.053 -3.046 -17.739 1.00 98.62 98 ALA A O 1
ATOM 830 N N . ASP A 1 99 ? 21.220 -2.627 -18.173 1.00 98.69 99 ASP A N 1
ATOM 831 C CA . ASP A 1 99 ? 21.717 -3.010 -16.850 1.00 98.69 99 ASP A CA 1
ATOM 832 C C . ASP A 1 99 ? 21.179 -2.100 -15.739 1.00 98.69 99 ASP A C 1
ATOM 834 O O . ASP A 1 99 ? 20.740 -2.584 -14.688 1.00 98.69 99 ASP A O 1
ATOM 838 N N . ALA A 1 100 ? 21.139 -0.785 -15.976 1.00 98.50 100 ALA A N 1
ATOM 839 C CA . ALA A 1 100 ? 20.559 0.177 -15.041 1.00 98.50 100 ALA A CA 1
ATOM 840 C C . ALA A 1 100 ? 19.068 -0.104 -14.788 1.00 98.50 100 ALA A C 1
ATOM 842 O O . ALA A 1 100 ? 18.648 -0.228 -13.634 1.00 98.50 100 ALA A O 1
ATOM 843 N N . LEU A 1 101 ? 18.282 -0.289 -15.854 1.00 98.44 101 LEU A N 1
ATOM 844 C CA . LEU A 1 101 ? 16.857 -0.616 -15.755 1.00 98.44 101 LEU A CA 1
ATOM 845 C C . LEU A 1 101 ? 16.627 -1.964 -15.066 1.00 98.44 101 LEU A C 1
ATOM 847 O O . LEU A 1 101 ? 15.706 -2.094 -14.261 1.00 98.44 101 LEU A O 1
ATOM 851 N N . ASN A 1 102 ? 17.468 -2.965 -15.329 1.00 98.62 102 ASN A N 1
ATOM 852 C CA . ASN A 1 102 ? 17.365 -4.267 -14.676 1.00 98.62 102 ASN A CA 1
ATOM 853 C C . ASN A 1 102 ? 17.638 -4.169 -13.164 1.00 98.62 102 ASN A C 1
ATOM 855 O O . ASN A 1 102 ? 16.928 -4.774 -12.356 1.00 98.62 102 ASN A O 1
ATOM 859 N N . LYS A 1 103 ? 18.617 -3.351 -12.759 1.00 98.75 103 LYS A N 1
ATOM 860 C CA . LYS A 1 103 ? 18.890 -3.068 -11.344 1.00 98.75 103 LYS A CA 1
ATOM 861 C C . LYS A 1 103 ? 17.718 -2.349 -10.673 1.00 98.75 103 LYS A C 1
ATOM 863 O O . LYS A 1 103 ? 17.297 -2.751 -9.588 1.00 98.75 103 LYS A O 1
ATOM 868 N N . GLU A 1 104 ? 17.165 -1.320 -11.310 1.00 98.50 104 GLU A N 1
ATOM 869 C CA . GLU A 1 104 ? 15.996 -0.593 -10.800 1.00 98.50 104 GLU A CA 1
ATOM 870 C C . GLU A 1 104 ? 14.754 -1.483 -10.696 1.00 98.50 104 GLU A C 1
ATOM 872 O O . GLU A 1 104 ? 14.018 -1.410 -9.706 1.00 98.50 104 GLU A O 1
ATOM 877 N N . LEU A 1 105 ? 14.550 -2.370 -11.673 1.00 98.50 105 LEU A N 1
ATOM 878 C CA . LEU A 1 105 ? 13.483 -3.364 -11.660 1.00 98.50 105 LEU A CA 1
ATOM 879 C C . LEU A 1 105 ? 13.622 -4.293 -10.453 1.00 98.50 105 LEU A C 1
ATOM 881 O O . LEU A 1 105 ? 12.640 -4.525 -9.751 1.00 98.50 105 LEU A O 1
ATOM 885 N N . LEU A 1 106 ? 14.826 -4.804 -10.184 1.00 98.75 106 LEU A N 1
ATOM 886 C CA . LEU A 1 106 ? 15.070 -5.675 -9.035 1.00 98.75 106 LEU A CA 1
ATOM 887 C C . LEU A 1 106 ? 14.840 -4.940 -7.707 1.00 98.75 106 LEU A C 1
ATOM 889 O O . LEU A 1 106 ? 14.165 -5.464 -6.824 1.00 98.75 106 LEU A O 1
ATOM 893 N N . MET A 1 107 ? 15.328 -3.701 -7.585 1.00 98.56 107 MET A N 1
ATOM 894 C CA . MET A 1 107 ? 15.090 -2.867 -6.402 1.00 98.56 107 MET A CA 1
ATOM 895 C C . MET A 1 107 ? 13.600 -2.583 -6.187 1.00 98.56 107 MET A C 1
ATOM 897 O O . MET A 1 107 ? 13.119 -2.610 -5.057 1.00 98.56 107 MET A O 1
ATOM 901 N N . THR A 1 108 ? 12.860 -2.316 -7.263 1.00 97.94 108 THR A N 1
ATOM 902 C CA . THR A 1 108 ? 11.412 -2.072 -7.203 1.00 97.94 108 THR A CA 1
ATOM 903 C C . THR A 1 108 ? 10.649 -3.336 -6.823 1.00 97.94 108 THR A C 1
ATOM 905 O O . THR A 1 108 ? 9.743 -3.265 -5.999 1.00 97.94 108 THR A O 1
ATOM 908 N N . LYS A 1 109 ? 11.045 -4.499 -7.355 1.00 98.75 109 LYS A N 1
ATOM 909 C CA . LYS A 1 109 ? 10.473 -5.795 -6.968 1.00 98.75 109 LYS A CA 1
ATOM 910 C C . LYS A 1 109 ? 10.679 -6.087 -5.485 1.00 98.75 109 LYS A C 1
ATOM 912 O O . LYS A 1 109 ? 9.728 -6.491 -4.832 1.00 98.75 109 LYS A O 1
ATOM 917 N N . GLN A 1 110 ? 11.874 -5.836 -4.945 1.00 98.69 110 GLN A N 1
ATOM 918 C CA . GLN A 1 110 ? 12.121 -6.034 -3.515 1.00 98.69 110 GLN A CA 1
ATOM 919 C C . GLN A 1 110 ? 11.232 -5.123 -2.661 1.00 98.69 110 GLN A C 1
ATOM 921 O O . GLN A 1 110 ? 10.557 -5.600 -1.759 1.00 98.69 110 GLN A O 1
ATOM 926 N N . LYS A 1 111 ? 11.148 -3.830 -3.004 1.00 98.62 111 LYS A N 1
ATOM 927 C CA . LYS A 1 111 ? 10.266 -2.881 -2.302 1.00 98.62 111 LYS A CA 1
ATOM 928 C C . LYS A 1 111 ? 8.792 -3.278 -2.363 1.00 98.62 111 LYS A C 1
ATOM 930 O O . LYS A 1 111 ? 8.059 -3.009 -1.418 1.00 98.62 111 LYS A O 1
ATOM 935 N N . LEU A 1 112 ? 8.351 -3.865 -3.478 1.00 98.31 112 LEU A N 1
ATOM 936 C CA . LEU A 1 112 ? 6.988 -4.370 -3.615 1.00 98.31 112 LEU A CA 1
ATOM 937 C C . LEU A 1 112 ? 6.736 -5.521 -2.638 1.00 98.31 112 LEU A C 1
ATOM 939 O O . LEU A 1 112 ? 5.743 -5.475 -1.926 1.00 98.31 112 LEU A O 1
ATOM 943 N N . ILE A 1 113 ? 7.652 -6.491 -2.565 1.00 98.69 113 ILE A N 1
ATOM 944 C CA . ILE A 1 113 ? 7.561 -7.617 -1.624 1.00 98.69 113 ILE A CA 1
ATOM 945 C C . ILE A 1 113 ? 7.502 -7.101 -0.182 1.00 98.69 113 ILE A C 1
ATOM 947 O O . ILE A 1 113 ? 6.583 -7.451 0.553 1.00 98.69 113 ILE A O 1
ATOM 951 N N . ASP A 1 114 ? 8.418 -6.206 0.198 1.00 98.50 114 ASP A N 1
ATOM 952 C CA . ASP A 1 114 ? 8.462 -5.641 1.553 1.00 98.50 114 ASP A CA 1
ATOM 953 C C . ASP A 1 114 ? 7.144 -4.915 1.904 1.00 98.50 114 ASP A C 1
ATOM 955 O O . ASP A 1 114 ? 6.625 -5.039 3.014 1.00 98.50 114 ASP A O 1
ATOM 959 N N . ALA A 1 115 ? 6.565 -4.179 0.947 1.00 97.75 115 ALA A N 1
ATOM 960 C CA . ALA A 1 115 ? 5.289 -3.489 1.127 1.00 97.75 115 ALA A CA 1
ATOM 961 C C . ALA A 1 115 ? 4.087 -4.450 1.194 1.00 97.75 115 ALA A C 1
ATOM 963 O O . ALA A 1 115 ? 3.134 -4.188 1.928 1.00 97.75 115 ALA A O 1
ATOM 964 N N . GLU A 1 116 ? 4.106 -5.547 0.434 1.00 98.56 116 GLU A N 1
ATOM 965 C CA . GLU A 1 116 ? 3.071 -6.585 0.468 1.00 98.56 116 GLU A CA 1
ATOM 966 C C . GLU A 1 116 ? 3.077 -7.352 1.795 1.00 98.56 116 GLU A C 1
ATOM 968 O O . GLU A 1 116 ? 2.007 -7.636 2.341 1.00 98.56 116 GLU A O 1
ATOM 973 N N . ASP A 1 117 ? 4.256 -7.648 2.340 1.00 98.44 117 ASP A N 1
ATOM 974 C CA . ASP A 1 117 ? 4.395 -8.301 3.642 1.00 98.44 117 ASP A CA 1
ATOM 975 C C . ASP A 1 117 ? 3.972 -7.371 4.791 1.00 98.44 117 ASP A C 1
ATOM 977 O O . ASP A 1 117 ? 3.224 -7.793 5.676 1.00 98.44 117 ASP A O 1
ATOM 981 N N . GLU A 1 118 ? 4.346 -6.088 4.747 1.00 98.25 118 GLU A N 1
ATOM 982 C CA . GLU A 1 118 ? 3.873 -5.090 5.717 1.00 98.25 118 GLU A CA 1
ATOM 983 C C . GLU A 1 118 ? 2.349 -4.924 5.660 1.00 98.25 118 GLU A C 1
ATOM 985 O O . GLU A 1 118 ? 1.674 -4.919 6.690 1.00 98.25 118 GLU A O 1
ATOM 990 N N . LYS A 1 119 ? 1.777 -4.854 4.451 1.00 98.12 119 LYS A N 1
ATOM 991 C CA . LYS A 1 119 ? 0.324 -4.813 4.268 1.00 98.12 119 LYS A CA 1
ATOM 992 C C . LYS A 1 119 ? -0.346 -6.034 4.902 1.00 98.12 119 LYS A C 1
ATOM 994 O O . LYS A 1 119 ? -1.346 -5.868 5.596 1.00 98.12 119 LYS A O 1
ATOM 999 N N . ARG A 1 120 ? 0.198 -7.238 4.689 1.00 98.62 120 ARG A N 1
ATOM 1000 C CA . ARG A 1 120 ? -0.340 -8.475 5.275 1.00 98.62 120 ARG A CA 1
ATOM 1001 C C . ARG A 1 120 ? -0.324 -8.417 6.802 1.00 98.62 120 ARG A C 1
ATOM 1003 O O . ARG A 1 120 ? -1.338 -8.722 7.424 1.00 98.62 120 ARG A O 1
ATOM 1010 N N . ARG A 1 121 ? 0.780 -7.956 7.399 1.00 98.56 121 ARG A N 1
ATOM 1011 C CA . ARG A 1 121 ? 0.891 -7.776 8.855 1.00 98.56 121 ARG A CA 1
ATOM 1012 C C . ARG A 1 121 ? -0.175 -6.816 9.390 1.00 98.56 121 ARG A C 1
ATOM 1014 O O . ARG A 1 121 ? -0.876 -7.143 10.343 1.00 98.56 121 ARG A O 1
ATOM 1021 N N . LEU A 1 122 ? -0.343 -5.658 8.750 1.00 98.19 122 LEU A N 1
ATOM 1022 C CA . LEU A 1 122 ? -1.347 -4.665 9.153 1.00 98.19 122 LEU A CA 1
ATOM 1023 C C . LEU A 1 122 ? -2.786 -5.182 8.993 1.00 98.19 122 LEU A C 1
ATOM 1025 O O . LEU A 1 122 ? -3.659 -4.854 9.798 1.00 98.19 122 LEU A O 1
ATOM 1029 N N . GLU A 1 123 ? -3.058 -5.993 7.970 1.00 98.44 123 GLU A N 1
ATOM 1030 C CA . GLU A 1 123 ? -4.361 -6.642 7.787 1.00 98.44 123 GLU A CA 1
ATOM 1031 C C . GLU A 1 123 ? -4.661 -7.644 8.914 1.00 98.44 123 GLU A C 1
ATOM 1033 O O . GLU A 1 123 ? -5.785 -7.668 9.424 1.00 98.44 123 GLU A O 1
ATOM 1038 N N . GLU A 1 124 ? -3.663 -8.415 9.353 1.00 98.38 124 GLU A N 1
ATOM 1039 C CA . GLU A 1 124 ? -3.776 -9.331 10.495 1.00 98.38 124 GLU A CA 1
ATOM 1040 C C . GLU A 1 124 ? -4.014 -8.577 11.812 1.00 98.38 124 GLU A C 1
ATOM 1042 O O . GLU A 1 124 ? -4.941 -8.915 12.554 1.00 98.38 124 GLU A O 1
ATOM 1047 N N . GLU A 1 125 ? -3.252 -7.515 12.083 1.00 97.88 125 GLU A N 1
ATOM 1048 C CA . GLU A 1 125 ? -3.451 -6.647 13.253 1.00 97.88 125 GLU A CA 1
ATOM 1049 C C . GLU A 1 125 ? -4.844 -5.996 13.242 1.00 97.88 125 GLU A C 1
ATOM 1051 O O . GLU A 1 125 ? -5.554 -5.994 14.251 1.00 97.88 125 GLU A O 1
ATOM 1056 N N . SER A 1 126 ? -5.296 -5.510 12.080 1.00 97.69 126 SER A N 1
ATOM 1057 C CA . SER A 1 126 ? -6.643 -4.954 11.913 1.00 97.69 126 SER A CA 1
ATOM 1058 C C . SER A 1 126 ? -7.729 -5.992 12.195 1.00 97.69 126 SER A C 1
ATOM 1060 O O . SER A 1 126 ? -8.733 -5.679 12.843 1.00 97.69 126 SER A O 1
ATOM 1062 N N . ALA A 1 127 ? -7.547 -7.231 11.732 1.00 98.50 127 ALA A N 1
ATOM 1063 C CA . ALA A 1 127 ? -8.480 -8.320 11.998 1.00 98.50 127 ALA A CA 1
ATOM 1064 C C . ALA A 1 127 ? -8.547 -8.651 13.498 1.00 98.50 127 ALA A C 1
ATOM 1066 O O . ALA A 1 127 ? -9.644 -8.794 14.043 1.00 98.50 127 ALA A O 1
ATOM 1067 N N . GLN A 1 128 ? -7.400 -8.700 14.181 1.00 98.44 128 GLN A N 1
ATOM 1068 C CA . GLN A 1 128 ? -7.334 -8.928 15.627 1.00 98.44 128 GLN A CA 1
ATOM 1069 C C . GLN A 1 128 ? -8.015 -7.808 16.422 1.00 98.44 128 GLN A C 1
ATOM 1071 O O . GLN A 1 128 ? -8.797 -8.092 17.331 1.00 98.44 128 GLN A O 1
ATOM 1076 N N . LEU A 1 129 ? -7.779 -6.544 16.056 1.00 98.25 129 LEU A N 1
ATOM 1077 C CA . LEU A 1 129 ? -8.417 -5.391 16.697 1.00 98.25 129 LEU A CA 1
ATOM 1078 C C . LEU A 1 129 ? -9.937 -5.397 16.509 1.00 98.25 129 LEU A C 1
ATOM 1080 O O . LEU A 1 129 ? -10.674 -5.192 17.473 1.00 98.25 129 LEU A O 1
ATOM 1084 N N . LYS A 1 130 ? -10.422 -5.682 15.294 1.00 98.62 130 LYS A N 1
ATOM 1085 C CA . LYS A 1 130 ? -11.863 -5.815 15.021 1.00 98.62 130 LYS A CA 1
ATOM 1086 C C . LYS A 1 130 ? -12.495 -6.909 15.872 1.00 98.62 130 LYS A C 1
ATOM 1088 O O . LYS A 1 130 ? -13.566 -6.706 16.437 1.00 98.62 130 LYS A O 1
ATOM 1093 N N . GLU A 1 131 ? -11.822 -8.048 15.982 1.00 98.50 131 GLU A N 1
ATOM 1094 C CA . GLU A 1 131 ? -12.291 -9.169 16.787 1.00 98.50 131 GLU A CA 1
ATOM 1095 C C . GLU A 1 131 ? -12.316 -8.831 18.286 1.00 98.50 131 GLU A C 1
ATOM 1097 O O . GLU A 1 131 ? -13.275 -9.167 18.979 1.00 98.50 131 GLU A O 1
ATOM 1102 N N . MET A 1 132 ? -11.300 -8.127 18.790 1.00 98.25 132 MET A N 1
ATOM 1103 C CA . MET A 1 132 ? -11.266 -7.646 20.172 1.00 98.25 132 MET A CA 1
ATOM 1104 C C . MET A 1 132 ? -12.409 -6.663 20.451 1.00 98.25 132 MET A C 1
ATOM 1106 O O . MET A 1 132 ? -13.153 -6.864 21.407 1.00 98.25 132 MET A O 1
ATOM 1110 N N . CYS A 1 133 ? -12.602 -5.654 19.595 1.00 97.56 133 CYS A N 1
ATOM 1111 C CA . CYS A 1 133 ? -13.718 -4.714 19.721 1.00 97.56 133 CYS A CA 1
ATOM 1112 C C . CYS A 1 133 ? -15.070 -5.428 19.712 1.00 97.56 133 CYS A C 1
ATOM 1114 O O . CYS A 1 133 ? -15.926 -5.110 20.532 1.00 97.56 133 CYS A O 1
ATOM 1116 N N . ARG A 1 134 ? -15.260 -6.407 18.819 1.00 98.56 134 ARG A N 1
ATOM 1117 C CA . ARG A 1 134 ? -16.491 -7.202 18.776 1.00 98.56 134 ARG A CA 1
ATOM 1118 C C . ARG A 1 134 ? -16.743 -7.915 20.105 1.00 98.56 134 ARG A C 1
ATOM 1120 O O . ARG A 1 134 ? -17.837 -7.811 20.643 1.00 98.56 134 ARG A O 1
ATOM 1127 N N . ARG A 1 135 ? -15.729 -8.585 20.662 1.00 98.62 135 ARG A N 1
ATOM 1128 C CA . ARG A 1 135 ? -15.852 -9.291 21.948 1.00 98.62 135 ARG A CA 1
ATOM 1129 C C . ARG A 1 135 ? -16.192 -8.358 23.109 1.00 98.62 135 ARG A C 1
ATOM 1131 O O . ARG A 1 135 ? -17.018 -8.718 23.944 1.00 98.62 135 ARG A O 1
ATOM 1138 N N . GLU A 1 136 ? -15.576 -7.180 23.169 1.00 98.25 136 GLU A N 1
ATOM 1139 C CA . GLU A 1 136 ? -15.878 -6.200 24.219 1.00 98.25 136 GLU A CA 1
ATOM 1140 C C . GLU A 1 136 ? -17.293 -5.621 24.075 1.00 98.25 136 GLU A C 1
ATOM 1142 O O . GLU A 1 136 ? -17.983 -5.446 25.079 1.00 98.25 136 GLU A O 1
ATOM 1147 N N . LEU A 1 137 ? -17.769 -5.403 22.842 1.00 98.38 137 LEU A N 1
ATOM 1148 C CA . LEU A 1 137 ? -19.160 -5.014 22.590 1.00 98.38 137 LEU A CA 1
ATOM 1149 C C . LEU A 1 137 ? -20.141 -6.098 23.053 1.00 98.38 137 LEU A C 1
ATOM 1151 O O . LEU A 1 137 ? -21.041 -5.797 23.835 1.00 98.38 137 LEU A O 1
ATOM 1155 N N . ASP A 1 138 ? -19.930 -7.359 22.665 1.00 98.56 138 ASP 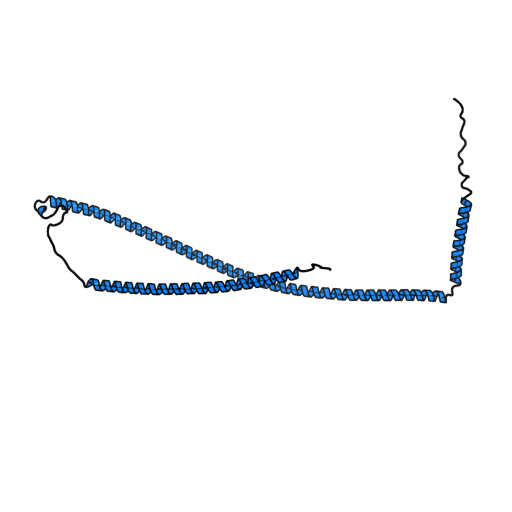A N 1
ATOM 1156 C CA . ASP A 1 138 ? -20.786 -8.482 23.077 1.00 98.56 138 ASP A CA 1
ATOM 1157 C C . ASP A 1 138 ? -20.831 -8.628 24.611 1.00 98.56 138 ASP A C 1
ATOM 1159 O O . ASP A 1 138 ? -21.877 -8.910 25.211 1.00 98.56 138 ASP A O 1
ATOM 1163 N N . LYS A 1 139 ? -19.689 -8.412 25.276 1.00 98.62 139 LYS A N 1
ATOM 1164 C CA . LYS A 1 139 ? -19.585 -8.441 26.738 1.00 98.62 139 LYS A CA 1
ATOM 1165 C C . LYS A 1 139 ? -20.389 -7.310 27.378 1.00 98.62 139 LYS A C 1
ATOM 1167 O O . LYS A 1 139 ? -21.184 -7.584 28.281 1.00 98.62 139 LYS A O 1
ATOM 1172 N N . ALA A 1 140 ? -20.230 -6.079 26.893 1.00 98.38 140 ALA A N 1
ATOM 1173 C CA . ALA A 1 140 ? -20.976 -4.920 27.376 1.00 98.38 140 ALA A CA 1
ATOM 1174 C C . ALA A 1 140 ? -22.490 -5.089 27.158 1.00 98.38 140 ALA A C 1
ATOM 1176 O O . ALA A 1 140 ? -23.278 -4.830 28.066 1.00 98.38 140 ALA A O 1
ATOM 1177 N N . GLU A 1 141 ? -22.914 -5.602 26.001 1.00 98.56 141 GLU A N 1
ATOM 1178 C CA . GLU A 1 141 ? -24.322 -5.906 25.726 1.00 98.56 141 GLU A CA 1
ATOM 1179 C C . GLU A 1 141 ? -24.886 -6.955 26.696 1.00 98.56 141 GLU A C 1
ATOM 1181 O O . GLU A 1 141 ? -25.983 -6.790 27.242 1.00 98.56 141 GLU A O 1
ATOM 1186 N N . SER A 1 142 ? -24.126 -8.019 26.969 1.00 98.56 142 SER A N 1
ATOM 1187 C CA . SER A 1 142 ? -24.496 -9.032 27.962 1.00 98.56 142 SER A CA 1
ATOM 1188 C C . SER A 1 142 ? -24.620 -8.435 29.372 1.00 98.56 142 SER A C 1
ATOM 1190 O O . SER A 1 142 ? -25.564 -8.759 30.097 1.00 98.56 142 SER A O 1
ATOM 1192 N N . GLU A 1 143 ? -23.701 -7.557 29.777 1.00 98.62 143 GLU A N 1
ATOM 1193 C CA . GLU A 1 143 ? -23.760 -6.862 31.070 1.00 98.62 143 GLU A CA 1
ATOM 1194 C C . GLU A 1 143 ? -24.971 -5.926 31.163 1.00 98.62 143 GLU A C 1
ATOM 1196 O O . GLU A 1 143 ? -25.718 -5.993 32.141 1.00 98.62 143 GLU A O 1
ATOM 1201 N N . ILE A 1 144 ? -25.250 -5.138 30.120 1.00 98.62 144 ILE A N 1
ATOM 1202 C CA . ILE A 1 144 ? -26.448 -4.288 30.037 1.00 98.62 144 ILE A CA 1
ATOM 1203 C C . ILE A 1 144 ? -27.716 -5.131 30.180 1.00 98.62 144 ILE A C 1
ATOM 1205 O O . ILE A 1 144 ? -28.632 -4.752 30.916 1.00 98.62 144 ILE A O 1
ATOM 1209 N N . LYS A 1 145 ? -27.779 -6.293 29.522 1.00 98.75 145 LYS A N 1
ATOM 1210 C CA . LYS A 1 145 ? -28.931 -7.197 29.604 1.00 98.75 145 LYS A CA 1
ATOM 1211 C C . LYS A 1 145 ? -29.118 -7.759 31.014 1.00 98.75 145 LYS A C 1
ATOM 1213 O O . LYS A 1 145 ? -30.244 -7.778 31.512 1.00 98.75 145 LYS A O 1
ATOM 1218 N N . LYS A 1 146 ? -28.033 -8.175 31.677 1.00 98.69 146 LYS A N 1
ATOM 1219 C CA . LYS A 1 146 ? -28.068 -8.636 33.077 1.00 98.69 146 LYS A CA 1
ATOM 1220 C C . LYS A 1 146 ? -28.534 -7.524 34.013 1.00 98.69 146 LYS A C 1
ATOM 1222 O O . LYS A 1 146 ? -29.471 -7.737 34.775 1.00 98.69 146 LYS A O 1
ATOM 1227 N N . ASN A 1 147 ? -27.951 -6.333 33.898 1.00 98.56 147 ASN A N 1
ATOM 1228 C CA . ASN A 1 147 ? -28.324 -5.174 34.710 1.00 98.56 147 ASN A CA 1
ATOM 1229 C C . ASN A 1 147 ? -29.790 -4.791 34.493 1.00 98.56 147 ASN A C 1
ATOM 1231 O O . ASN A 1 147 ? -30.513 -4.547 35.453 1.00 98.56 147 ASN A O 1
ATOM 1235 N N . SER A 1 148 ? -30.261 -4.818 33.245 1.00 98.69 148 SER A N 1
ATOM 1236 C CA . SER A 1 148 ? -31.667 -4.561 32.916 1.00 98.69 148 SER A CA 1
ATOM 1237 C C . SER A 1 148 ? -32.606 -5.584 33.562 1.00 98.69 148 SER A C 1
ATOM 1239 O O . SER A 1 148 ? -33.654 -5.195 34.076 1.00 98.69 148 SER A O 1
ATOM 1241 N N . SER A 1 149 ? -32.222 -6.867 33.591 1.00 98.69 149 SER A N 1
ATOM 1242 C CA . SER A 1 149 ? -32.974 -7.917 34.295 1.00 98.69 149 SER A CA 1
ATOM 1243 C C . SER A 1 149 ? -33.030 -7.653 35.799 1.00 98.69 149 SER A C 1
ATOM 1245 O O . SER A 1 149 ? -34.115 -7.625 36.366 1.00 98.69 149 SER A O 1
ATOM 1247 N N . ILE A 1 150 ? -31.882 -7.370 36.426 1.00 98.56 150 ILE A N 1
ATOM 1248 C CA . ILE A 1 150 ? -31.785 -7.078 37.866 1.00 98.56 150 ILE A CA 1
ATOM 1249 C C . ILE A 1 150 ? -32.643 -5.861 38.233 1.00 98.56 150 ILE A C 1
ATOM 1251 O O . ILE A 1 150 ? -33.367 -5.883 39.225 1.00 98.56 150 ILE A O 1
ATOM 1255 N N . ILE A 1 151 ? -32.600 -4.801 37.420 1.00 98.56 151 ILE A N 1
ATOM 1256 C CA . ILE A 1 151 ? -33.434 -3.608 37.612 1.00 98.56 151 ILE A CA 1
ATOM 1257 C C . ILE A 1 151 ? -34.922 -3.963 37.496 1.00 98.56 151 ILE A C 1
ATOM 1259 O O . ILE A 1 151 ? -35.735 -3.436 38.258 1.00 98.56 151 ILE A O 1
ATOM 1263 N N . GLY A 1 152 ? -35.291 -4.837 36.554 1.00 98.75 152 GLY A N 1
ATOM 1264 C CA . GLY A 1 152 ? -36.652 -5.353 36.413 1.00 98.75 152 GLY A CA 1
ATOM 1265 C C . GLY A 1 152 ? -37.130 -6.077 37.672 1.00 98.75 152 GLY A C 1
ATOM 1266 O O . GLY A 1 152 ? -38.169 -5.713 38.227 1.00 98.75 152 GLY A O 1
ATOM 1267 N N . ASP A 1 153 ? -36.330 -7.021 38.167 1.00 98.56 153 ASP A N 1
ATOM 1268 C CA . ASP A 1 153 ? -36.626 -7.800 39.373 1.00 98.56 153 ASP A CA 1
ATOM 1269 C C . ASP A 1 153 ? -36.725 -6.898 40.611 1.00 98.56 153 ASP A C 1
ATOM 1271 O O . ASP A 1 153 ? -37.667 -7.003 41.399 1.00 98.56 153 ASP A O 1
ATOM 1275 N N . TYR A 1 154 ? -35.800 -5.945 40.757 1.00 98.69 154 TYR A N 1
ATOM 1276 C CA . TYR A 1 154 ? -35.816 -4.973 41.848 1.00 98.69 154 TYR A CA 1
ATOM 1277 C C . TYR A 1 154 ? -37.102 -4.139 41.844 1.00 98.69 154 TYR A C 1
ATOM 1279 O O . TYR A 1 154 ? -37.785 -4.038 42.865 1.00 98.69 154 TYR A O 1
ATOM 1287 N N . LYS A 1 155 ? -37.494 -3.596 40.681 1.00 98.62 155 LYS A N 1
ATOM 1288 C CA . LYS A 1 155 ? -38.753 -2.848 40.531 1.00 98.62 155 LYS A CA 1
ATOM 1289 C C . LYS A 1 155 ? -39.969 -3.706 40.878 1.00 98.62 155 LYS A C 1
ATOM 1291 O O . LYS A 1 155 ? -40.890 -3.215 41.532 1.00 98.62 155 LYS A O 1
ATOM 1296 N N . GLN A 1 156 ? -39.972 -4.974 40.470 1.00 98.62 156 GLN A N 1
ATOM 1297 C CA . GLN A 1 156 ? -41.043 -5.912 40.792 1.00 98.62 156 GLN A CA 1
ATOM 1298 C C . GLN A 1 156 ? -41.147 -6.148 42.305 1.00 98.62 156 GLN A C 1
ATOM 1300 O O . GLN A 1 156 ? -42.248 -6.084 42.852 1.00 98.62 156 GLN A O 1
ATOM 1305 N N . ILE A 1 157 ? -40.022 -6.363 42.994 1.00 98.31 157 ILE A N 1
ATOM 1306 C CA . ILE A 1 157 ? -39.986 -6.523 44.455 1.00 98.31 157 ILE A CA 1
ATOM 1307 C C . ILE A 1 157 ? -40.504 -5.259 45.146 1.00 98.31 157 ILE A C 1
ATOM 1309 O O . ILE A 1 157 ? -41.363 -5.358 46.022 1.00 98.31 157 ILE A O 1
ATOM 1313 N N . CYS A 1 158 ? -40.046 -4.072 44.735 1.00 98.44 158 CYS A N 1
ATOM 1314 C CA . CYS A 1 158 ? -40.534 -2.804 45.281 1.00 98.44 158 CYS A CA 1
ATOM 1315 C C . CYS A 1 158 ? -42.053 -2.671 45.123 1.00 98.44 158 CYS A C 1
ATOM 1317 O O . CYS A 1 158 ? -42.740 -2.374 46.097 1.00 98.44 158 CYS A O 1
ATOM 1319 N N . SER A 1 159 ? -42.589 -2.958 43.933 1.00 98.44 159 SER A N 1
ATOM 1320 C CA . SER A 1 159 ? -44.033 -2.917 43.683 1.00 98.44 159 SER A CA 1
ATOM 1321 C C . SER A 1 159 ? -44.802 -3.891 44.583 1.00 98.44 159 SER A C 1
ATOM 1323 O O . SER A 1 159 ? -45.812 -3.502 45.170 1.00 98.44 159 SER A O 1
ATOM 1325 N N . GLN A 1 160 ? -44.307 -5.120 44.757 1.00 98.44 160 GLN A N 1
ATOM 1326 C CA . GLN A 1 160 ? -44.925 -6.114 45.642 1.00 98.44 160 GLN A CA 1
ATOM 1327 C C . GLN A 1 160 ? -44.895 -5.691 47.115 1.00 98.44 160 GLN A C 1
ATOM 1329 O O . GLN A 1 160 ? -45.870 -5.898 47.840 1.00 98.44 160 GLN A O 1
ATOM 1334 N N . LEU A 1 161 ? -43.783 -5.112 47.577 1.00 98.19 161 LEU A N 1
ATOM 1335 C CA . LEU A 1 161 ? -43.655 -4.611 48.945 1.00 98.19 161 LEU A CA 1
ATOM 1336 C C . LEU A 1 161 ? -44.592 -3.426 49.192 1.00 98.19 161 LEU A C 1
ATOM 1338 O O . LEU A 1 161 ? -45.260 -3.405 50.224 1.00 98.19 161 LEU A O 1
ATOM 1342 N N . SER A 1 162 ? -44.698 -2.490 48.244 1.00 98.00 162 SER A N 1
ATOM 1343 C CA . SER A 1 162 ? -45.648 -1.375 48.316 1.00 98.00 162 SER A CA 1
ATOM 1344 C C . SER A 1 162 ? -47.095 -1.865 48.396 1.00 98.00 162 SER A C 1
ATOM 1346 O O . SER A 1 162 ? -47.834 -1.421 49.271 1.00 98.00 162 SER A O 1
ATOM 1348 N N . GLU A 1 163 ? -47.485 -2.833 47.561 1.00 98.25 163 GLU A N 1
ATOM 1349 C CA . GLU A 1 163 ? -48.836 -3.408 47.583 1.00 98.25 163 GLU A CA 1
ATOM 1350 C C . GLU A 1 163 ? -49.135 -4.131 48.909 1.00 98.25 163 GLU A C 1
ATOM 1352 O O . GLU A 1 163 ? -50.210 -3.972 49.494 1.00 98.25 163 GLU A O 1
ATOM 1357 N N . ARG A 1 164 ? -48.179 -4.919 49.426 1.00 98.19 164 ARG A N 1
ATOM 1358 C CA . ARG A 1 164 ? -48.317 -5.583 50.734 1.00 98.19 164 ARG A CA 1
ATOM 1359 C C . ARG A 1 164 ? -48.436 -4.574 51.871 1.00 98.19 164 ARG A C 1
ATOM 1361 O O . ARG A 1 164 ? -49.263 -4.769 52.760 1.00 98.19 164 ARG A O 1
ATOM 1368 N N . LEU A 1 165 ? -47.634 -3.511 51.842 1.00 97.94 165 LEU A N 1
ATOM 1369 C CA . LEU A 1 165 ? -47.672 -2.455 52.847 1.00 97.94 165 LEU A CA 1
ATOM 1370 C C . LEU A 1 165 ? -49.027 -1.743 52.844 1.00 97.94 165 LEU A C 1
ATOM 1372 O O . LEU A 1 165 ? -49.610 -1.558 53.909 1.00 97.94 165 LEU A O 1
ATOM 1376 N N . GLU A 1 166 ? -49.556 -1.397 51.670 1.00 97.75 166 GLU A N 1
ATOM 1377 C CA . GLU A 1 166 ? -50.869 -0.761 51.537 1.00 97.75 166 GLU A CA 1
ATOM 1378 C C . GLU A 1 166 ? -51.990 -1.665 52.070 1.00 97.75 166 GLU A C 1
ATOM 1380 O O . GLU A 1 166 ? -52.800 -1.233 52.894 1.00 97.75 166 GLU A O 1
ATOM 1385 N N . LYS A 1 167 ? -51.983 -2.953 51.700 1.00 97.62 167 LYS A N 1
ATOM 1386 C CA . LYS A 1 167 ? -52.924 -3.950 52.238 1.00 97.62 167 LYS A CA 1
ATOM 1387 C C . LYS A 1 167 ? -52.859 -4.035 53.763 1.00 97.62 167 LYS A C 1
ATOM 1389 O O . LYS A 1 167 ? -53.903 -4.021 54.418 1.00 97.62 167 LYS A O 1
ATOM 1394 N N . GLN A 1 168 ? -51.655 -4.076 54.335 1.00 96.94 168 GLN A N 1
ATOM 1395 C CA . GLN A 1 168 ? -51.471 -4.134 55.785 1.00 96.94 168 GLN A CA 1
ATOM 1396 C C . GLN A 1 168 ? -51.928 -2.842 56.473 1.00 96.94 168 GLN A C 1
ATOM 1398 O O . GLN A 1 168 ? -52.557 -2.899 57.525 1.00 96.94 168 GLN A O 1
ATOM 1403 N N . GLN A 1 169 ? -51.661 -1.673 55.882 1.00 96.44 169 GLN A N 1
ATOM 1404 C CA . GLN A 1 169 ? -52.126 -0.389 56.408 1.00 96.44 169 GLN A CA 1
ATOM 1405 C C . GLN A 1 169 ? -53.652 -0.295 56.411 1.00 96.44 169 GLN A C 1
ATOM 1407 O O . GLN A 1 169 ? -54.224 0.178 57.392 1.00 96.44 169 GLN A O 1
ATOM 1412 N N . ILE A 1 170 ? -54.317 -0.760 55.348 1.00 96.88 170 ILE A N 1
ATOM 1413 C CA . ILE A 1 170 ? -55.782 -0.809 55.274 1.00 96.88 170 ILE A CA 1
ATOM 1414 C C . ILE A 1 170 ? -56.336 -1.760 56.343 1.00 96.88 170 ILE A C 1
ATOM 1416 O O . ILE A 1 170 ? -57.246 -1.378 57.080 1.00 96.88 170 ILE A O 1
ATOM 1420 N N . ALA A 1 171 ? -55.766 -2.961 56.476 1.00 96.31 171 ALA A N 1
ATOM 1421 C CA . ALA A 1 171 ? -56.183 -3.941 57.479 1.00 96.31 171 ALA A CA 1
ATOM 1422 C C . ALA A 1 171 ? -56.001 -3.416 58.914 1.00 96.31 171 ALA A C 1
ATOM 1424 O O . ALA A 1 171 ? -56.953 -3.429 59.695 1.00 96.31 171 ALA A O 1
ATOM 1425 N N . ASN A 1 172 ? -54.823 -2.871 59.232 1.00 95.25 172 ASN A N 1
ATOM 1426 C CA . ASN A 1 172 ? -54.528 -2.294 60.543 1.00 95.25 172 ASN A CA 1
ATOM 1427 C C . ASN A 1 172 ? -55.431 -1.090 60.845 1.00 95.25 172 ASN A C 1
ATOM 1429 O O . ASN A 1 172 ? -55.932 -0.977 61.958 1.00 95.25 172 ASN A O 1
ATOM 1433 N N . LYS A 1 173 ? -55.686 -0.199 59.873 1.00 95.62 173 LYS A N 1
ATOM 1434 C CA . LYS A 1 173 ? -56.639 0.914 60.049 1.00 95.62 173 LYS A CA 1
ATOM 1435 C C . LYS A 1 173 ? -58.042 0.400 60.366 1.00 95.62 173 LYS A C 1
ATOM 1437 O O . LYS A 1 173 ? -58.674 0.913 61.282 1.00 95.62 173 LYS A O 1
ATOM 1442 N N . ALA A 1 174 ? -58.515 -0.619 59.650 1.00 95.06 174 ALA A N 1
ATOM 1443 C CA . ALA A 1 174 ? -59.821 -1.220 59.906 1.00 95.06 174 ALA A CA 1
ATOM 1444 C C . ALA A 1 174 ? -59.893 -1.896 61.287 1.00 95.06 174 ALA A C 1
ATOM 1446 O O . ALA A 1 174 ? -60.925 -1.836 61.952 1.00 95.06 174 ALA A O 1
ATOM 1447 N N . GLU A 1 175 ? -58.814 -2.536 61.738 1.00 94.50 175 GLU A N 1
ATOM 1448 C CA . GLU A 1 175 ? -58.734 -3.140 63.069 1.00 94.50 175 GLU A CA 1
ATOM 1449 C C . GLU A 1 175 ? -58.704 -2.087 64.183 1.00 94.50 175 GLU A C 1
ATOM 1451 O O . GLU A 1 175 ? -59.468 -2.196 65.143 1.00 94.50 175 GLU A O 1
ATOM 1456 N N . ILE A 1 176 ? -57.907 -1.027 64.018 1.00 91.69 176 ILE A N 1
ATOM 1457 C CA . ILE A 1 176 ? -57.900 0.130 64.921 1.00 91.69 176 ILE A CA 1
ATOM 1458 C C . ILE A 1 176 ? -59.300 0.736 65.007 1.00 91.69 176 ILE A C 1
ATOM 1460 O O . ILE A 1 176 ? -59.770 0.995 66.110 1.00 91.69 176 ILE A O 1
ATOM 1464 N N . GLU A 1 177 ? -59.999 0.907 63.884 1.00 90.75 177 GLU A N 1
ATOM 1465 C CA . GLU A 1 177 ? -61.352 1.467 63.882 1.00 90.75 177 GLU A CA 1
ATOM 1466 C C . GLU A 1 177 ? -62.357 0.564 64.614 1.00 90.75 177 GLU A C 1
ATOM 1468 O O . GLU A 1 177 ? -63.196 1.056 65.368 1.00 90.75 177 GLU A O 1
ATOM 1473 N N . LYS A 1 178 ? -62.239 -0.765 64.479 1.00 92.50 178 LYS A N 1
ATOM 1474 C CA . LYS A 1 178 ? -63.044 -1.722 65.260 1.00 92.50 178 LYS A CA 1
ATOM 1475 C C . LYS A 1 178 ? -62.768 -1.615 66.757 1.00 92.50 178 LYS A C 1
ATOM 1477 O O . LYS A 1 178 ? -63.706 -1.672 67.550 1.00 92.50 178 LYS A O 1
ATOM 1482 N N . ILE A 1 179 ? -61.501 -1.496 67.157 1.00 88.50 179 ILE A N 1
ATOM 1483 C CA . ILE A 1 179 ? -61.127 -1.297 68.565 1.00 88.50 179 ILE A CA 1
ATOM 1484 C C . ILE A 1 179 ? -61.694 0.034 69.058 1.00 88.50 179 ILE A C 1
ATOM 1486 O O . ILE A 1 179 ? -62.295 0.076 70.127 1.00 88.50 179 ILE A O 1
ATOM 1490 N N . ARG A 1 180 ? -61.567 1.095 68.257 1.00 86.81 180 ARG A N 1
ATOM 1491 C CA . ARG A 1 180 ? -62.099 2.425 68.554 1.00 86.81 180 ARG A CA 1
ATOM 1492 C C . ARG A 1 180 ? -63.609 2.378 68.803 1.00 86.81 180 ARG A C 1
ATOM 1494 O O . ARG A 1 180 ? -64.051 2.892 69.821 1.00 86.81 180 ARG A O 1
ATOM 1501 N N . HIS A 1 181 ? -64.368 1.691 67.947 1.00 87.94 181 HIS A N 1
ATOM 1502 C CA . HIS A 1 181 ? -65.804 1.468 68.145 1.00 87.94 181 HIS A CA 1
ATOM 1503 C C . HIS A 1 181 ? -66.095 0.730 69.459 1.00 87.94 181 HIS A C 1
ATOM 1505 O O . HIS A 1 181 ? -66.899 1.198 70.254 1.00 87.94 181 HIS A O 1
ATOM 1511 N N . LYS A 1 182 ? -65.381 -0.367 69.752 1.00 87.94 182 LYS A N 1
ATOM 1512 C CA . LYS A 1 182 ? -65.557 -1.108 71.016 1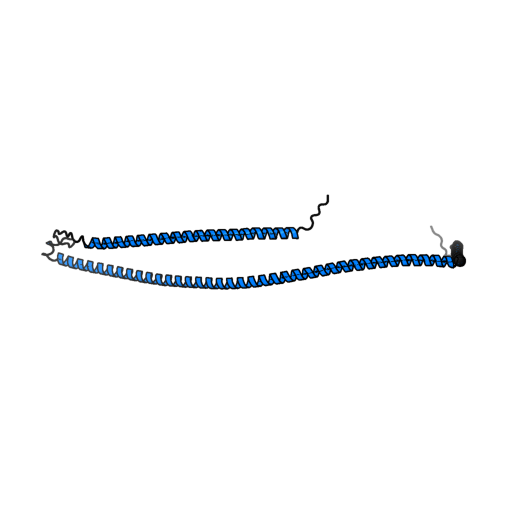.00 87.94 182 LYS A CA 1
ATOM 1513 C C . LYS A 1 182 ? -65.247 -0.271 72.263 1.00 87.94 182 LYS A C 1
ATOM 1515 O O . LYS A 1 182 ? -65.873 -0.477 73.298 1.00 87.94 182 LYS A O 1
ATOM 1520 N N . VAL A 1 183 ? -64.258 0.622 72.190 1.00 86.00 183 VAL A N 1
ATOM 1521 C CA . VAL A 1 183 ? -63.910 1.543 73.285 1.00 86.00 183 VAL A CA 1
ATOM 1522 C C . VAL A 1 183 ? -64.983 2.622 73.447 1.00 86.00 183 VAL A C 1
ATOM 1524 O O . VAL A 1 183 ? -65.357 2.915 74.580 1.00 86.00 183 VAL A O 1
ATOM 1527 N N . ASP A 1 184 ? -65.497 3.173 72.343 1.00 83.06 184 ASP A N 1
ATOM 1528 C CA . ASP A 1 184 ? -66.593 4.154 72.350 1.00 83.06 184 ASP A CA 1
ATOM 1529 C C . ASP A 1 184 ? -67.913 3.549 72.880 1.00 83.06 184 ASP A C 1
ATOM 1531 O O . ASP A 1 184 ? -68.652 4.242 73.581 1.00 83.06 184 ASP A O 1
ATOM 1535 N N . ASP A 1 185 ? -68.185 2.265 72.616 1.00 85.38 185 ASP A N 1
ATOM 1536 C CA . ASP A 1 185 ? -69.371 1.533 73.101 1.00 85.38 185 ASP A CA 1
ATOM 1537 C C . ASP A 1 185 ? -69.308 1.182 74.605 1.00 85.38 185 ASP A C 1
ATOM 1539 O O . ASP A 1 185 ? -70.302 0.752 75.192 1.00 85.38 185 ASP A O 1
ATOM 1543 N N . CYS A 1 186 ? -68.152 1.353 75.256 1.00 85.81 186 CYS A N 1
ATOM 1544 C CA . CYS A 1 186 ? -67.974 1.082 76.681 1.00 85.81 186 CYS A CA 1
ATOM 1545 C C . CYS A 1 186 ? -68.147 2.359 77.520 1.00 85.81 186 CYS A C 1
ATOM 1547 O O . CYS A 1 186 ? -67.309 3.263 77.480 1.00 85.81 186 CYS A O 1
ATOM 1549 N N . GLU A 1 187 ? -69.188 2.398 78.359 1.00 81.00 187 GLU A N 1
ATOM 1550 C CA . GLU A 1 187 ? -69.540 3.569 79.180 1.00 81.00 187 GLU A CA 1
ATOM 1551 C C . GLU A 1 187 ? -68.410 4.041 80.116 1.00 81.00 187 GLU A C 1
ATOM 1553 O O . GLU A 1 187 ? -68.249 5.241 80.315 1.00 81.00 187 GLU A O 1
ATOM 1558 N N . HIS A 1 188 ? -67.584 3.129 80.647 1.00 77.25 188 HIS A N 1
ATOM 1559 C CA . HIS A 1 188 ? -66.484 3.476 81.558 1.00 77.25 188 HIS A CA 1
ATOM 1560 C C . HIS A 1 188 ? -65.185 3.866 80.829 1.00 77.25 188 HIS A C 1
ATOM 1562 O O . HIS A 1 188 ? -64.392 4.650 81.343 1.00 77.25 188 HIS A O 1
ATOM 1568 N N . CYS A 1 189 ? -64.936 3.332 79.626 1.00 79.19 189 CYS A N 1
ATOM 1569 C CA . CYS A 1 189 ? -63.691 3.585 78.890 1.00 79.19 189 CYS A CA 1
ATOM 1570 C C . CYS A 1 189 ? -63.737 4.878 78.066 1.00 79.19 189 CYS A C 1
ATOM 1572 O O . CYS A 1 189 ? -62.702 5.527 77.895 1.00 79.19 189 CYS A O 1
ATOM 1574 N N . ARG A 1 190 ? -64.918 5.285 77.588 1.00 80.12 190 ARG A N 1
ATOM 1575 C CA . ARG A 1 190 ? -65.101 6.454 76.713 1.00 80.12 190 ARG A CA 1
ATOM 1576 C C . ARG A 1 190 ? -64.625 7.780 77.326 1.00 80.12 190 ARG A C 1
ATOM 1578 O O . ARG A 1 190 ? -64.207 8.677 76.599 1.00 80.12 190 ARG A O 1
ATOM 1585 N N . GLU A 1 191 ? -64.642 7.923 78.651 1.00 76.44 191 GLU A N 1
ATOM 1586 C CA . GLU A 1 191 ? -64.214 9.159 79.327 1.00 76.44 191 GLU A CA 1
ATOM 1587 C C . GLU A 1 191 ? -62.687 9.373 79.304 1.00 76.44 191 GLU A C 1
ATOM 1589 O O . GLU A 1 191 ? -62.222 10.521 79.272 1.00 76.44 191 GLU A O 1
ATOM 1594 N N . PHE A 1 192 ? -61.902 8.289 79.245 1.00 76.38 192 PHE A N 1
ATOM 1595 C CA . PHE A 1 192 ? -60.433 8.318 79.310 1.00 76.38 192 PHE A CA 1
ATOM 1596 C C . PHE A 1 192 ? -59.747 8.604 77.965 1.00 76.38 192 PHE A C 1
ATOM 1598 O O . PHE A 1 192 ? -58.599 9.063 77.946 1.00 76.38 192 PHE A O 1
ATOM 1605 N N . PHE A 1 193 ? -60.443 8.380 76.848 1.00 74.19 193 PHE A N 1
ATOM 1606 C CA . PHE A 1 193 ? -59.929 8.583 75.492 1.00 74.19 193 PHE A CA 1
ATOM 1607 C C . PHE A 1 193 ? -60.576 9.808 74.825 1.00 74.19 193 PHE A C 1
ATOM 1609 O O . PHE A 1 193 ? -61.699 10.202 75.142 1.00 74.19 193 PHE A O 1
ATOM 1616 N N . ASN A 1 194 ? -59.846 10.485 73.938 1.00 74.81 194 ASN A N 1
ATOM 1617 C CA . ASN A 1 194 ? -60.392 11.572 73.114 1.00 74.81 194 ASN A CA 1
ATOM 1618 C C . ASN A 1 194 ? -60.961 11.047 71.779 1.00 74.81 194 ASN A C 1
ATOM 1620 O O . ASN A 1 194 ? -60.843 9.863 71.458 1.00 74.81 194 ASN A O 1
ATOM 1624 N N . LYS A 1 195 ? -61.577 11.929 70.974 1.00 68.19 195 LYS A N 1
ATOM 1625 C CA . LYS A 1 195 ? -62.161 11.557 69.671 1.00 68.19 195 LYS A CA 1
ATOM 1626 C C . LYS A 1 195 ? -61.108 11.044 68.676 1.00 68.19 195 LYS A C 1
ATOM 1628 O O . LYS A 1 195 ? -61.458 10.347 67.733 1.00 68.19 195 LYS A O 1
ATOM 1633 N N . GLU A 1 196 ? -59.828 11.288 68.908 1.00 71.31 196 GLU A N 1
ATOM 1634 C CA . GLU A 1 196 ? -58.721 10.777 68.100 1.00 71.31 196 GLU A CA 1
ATOM 1635 C C . GLU A 1 196 ? -58.126 9.455 68.642 1.00 71.31 196 GLU A C 1
ATOM 1637 O O . GLU A 1 196 ? -57.136 8.966 68.102 1.00 71.31 196 GLU A O 1
ATOM 1642 N N . GLY A 1 197 ? -58.705 8.857 69.695 1.00 65.69 197 GLY A N 1
ATOM 1643 C CA . GLY A 1 197 ? -58.261 7.578 70.272 1.00 65.69 197 GLY A CA 1
ATOM 1644 C C . GLY A 1 197 ? -56.994 7.662 71.139 1.00 65.69 197 GLY A C 1
ATOM 1645 O O . GLY A 1 197 ? -56.352 6.646 71.400 1.00 65.69 197 GLY A O 1
ATOM 1646 N N . ARG A 1 198 ? -56.600 8.860 71.586 1.00 72.94 198 ARG A N 1
ATOM 1647 C CA . ARG A 1 198 ? -55.452 9.109 72.476 1.00 72.94 198 ARG A CA 1
ATOM 1648 C C . ARG A 1 198 ? -55.895 9.171 73.943 1.00 72.94 198 ARG A C 1
ATOM 1650 O O . ARG A 1 198 ? -56.947 9.729 74.260 1.00 72.94 198 ARG A O 1
ATOM 1657 N N . LEU A 1 199 ? -55.058 8.632 74.831 1.00 66.00 199 LEU A N 1
ATOM 1658 C CA . LEU A 1 199 ? -55.186 8.748 76.290 1.00 66.00 199 LEU A CA 1
ATOM 1659 C C . LEU A 1 199 ? -54.999 10.206 76.734 1.00 66.00 199 LEU A C 1
ATOM 1661 O O . LEU A 1 199 ? -54.062 10.868 76.293 1.00 66.00 199 LEU A O 1
ATOM 1665 N N . LYS A 1 200 ? -55.840 10.693 77.650 1.00 68.00 200 LYS A N 1
ATOM 1666 C CA . LYS A 1 200 ? -55.791 12.076 78.174 1.00 68.00 200 LYS A CA 1
ATOM 1667 C C . LYS A 1 200 ? -54.682 12.348 79.215 1.00 68.00 200 LYS A C 1
ATOM 1669 O O . LYS A 1 200 ? -54.751 13.351 79.918 1.00 68.00 200 LYS A O 1
ATOM 1674 N N . VAL A 1 201 ? -53.668 11.488 79.348 1.00 52.31 201 VAL A N 1
ATOM 1675 C CA . VAL A 1 201 ? -52.624 11.630 80.385 1.00 52.31 201 VAL A CA 1
ATOM 1676 C C . VAL A 1 201 ? -51.431 12.444 79.873 1.00 52.31 201 VAL A C 1
ATOM 1678 O O . VAL A 1 201 ? -50.882 12.164 78.810 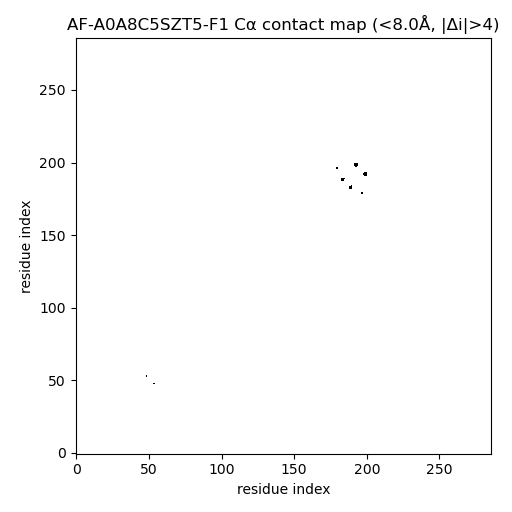1.00 52.31 201 VAL A O 1
ATOM 1681 N N . ALA A 1 202 ? -51.045 13.453 80.656 1.00 46.81 202 ALA A N 1
ATOM 1682 C CA . ALA A 1 202 ? -49.931 14.359 80.410 1.00 46.81 202 ALA A CA 1
ATOM 1683 C C . ALA A 1 202 ? -48.565 13.781 80.841 1.00 46.81 202 ALA A C 1
ATOM 1685 O O . ALA A 1 202 ? -48.446 13.222 81.928 1.00 46.81 202 ALA A O 1
ATOM 1686 N N . SER A 1 203 ? -47.556 14.073 80.007 1.00 47.69 203 SER A N 1
ATOM 1687 C CA . SER A 1 203 ? -46.108 14.170 80.282 1.00 47.69 203 SER A CA 1
ATOM 1688 C C . SER A 1 203 ? -45.303 12.889 80.552 1.00 47.69 203 SER A C 1
ATOM 1690 O O . SER A 1 203 ? -45.680 12.063 81.369 1.00 47.69 203 SER A O 1
ATOM 1692 N N . ILE A 1 204 ? -44.115 12.796 79.933 1.00 39.38 204 ILE A N 1
ATOM 1693 C CA . ILE A 1 204 ? -42.797 12.778 80.609 1.00 39.38 204 ILE A CA 1
ATOM 1694 C C . ILE A 1 204 ? -41.689 12.807 79.539 1.00 39.38 204 ILE A C 1
ATOM 1696 O O . ILE A 1 204 ? -41.652 11.984 78.625 1.00 39.38 204 ILE A O 1
ATOM 1700 N N . ALA A 1 205 ? -40.804 13.796 79.672 1.00 49.34 205 ALA A N 1
ATOM 1701 C CA . ALA A 1 205 ? -39.551 13.923 78.947 1.00 49.34 205 ALA A CA 1
ATOM 1702 C C . ALA A 1 205 ? -38.631 12.723 79.215 1.00 49.34 205 ALA A C 1
ATOM 1704 O O . ALA A 1 205 ? -38.545 12.236 80.343 1.00 49.34 205 ALA A O 1
ATOM 1705 N N . ARG A 1 206 ? -37.897 12.293 78.190 1.00 38.75 206 ARG A N 1
ATOM 1706 C CA . ARG A 1 206 ? -36.685 11.495 78.361 1.00 38.75 206 ARG A CA 1
ATOM 1707 C C . ARG A 1 206 ? -35.573 12.114 77.529 1.00 38.75 206 ARG A C 1
ATOM 1709 O O . ARG A 1 206 ? -35.495 11.891 76.328 1.00 38.75 206 ARG A O 1
ATOM 1716 N N . GLU A 1 207 ? -34.758 12.918 78.205 1.00 48.03 207 GLU A N 1
ATOM 1717 C CA . GLU A 1 207 ? -33.337 13.049 77.896 1.00 48.03 207 GLU A CA 1
ATOM 1718 C C . GLU A 1 207 ? -32.704 11.662 78.060 1.00 48.03 207 GLU A C 1
ATOM 1720 O O . GLU A 1 207 ? -32.962 10.967 79.049 1.00 48.03 207 GLU A O 1
ATOM 1725 N N . GLY A 1 208 ? -31.934 11.229 77.068 1.00 37.81 208 GLY A N 1
ATOM 1726 C CA . GLY A 1 208 ? -31.289 9.928 77.085 1.00 37.81 208 GLY A CA 1
ATOM 1727 C C . GLY A 1 208 ? -30.200 9.824 76.027 1.00 37.81 208 GLY A C 1
ATOM 1728 O O . GLY A 1 208 ? -30.512 9.846 74.844 1.00 37.81 208 GLY A O 1
ATOM 1729 N N . SER A 1 209 ? -28.977 9.614 76.519 1.00 43.62 209 SER A N 1
ATOM 1730 C CA . SER A 1 209 ? -27.802 9.060 75.832 1.00 43.62 209 SER A CA 1
ATOM 1731 C C . SER A 1 209 ? -27.059 9.983 74.857 1.00 43.62 209 SER A C 1
ATOM 1733 O O . SER A 1 209 ? -27.359 10.018 73.671 1.00 43.62 209 SER A O 1
ATOM 1735 N N . ASP A 1 210 ? -26.050 10.688 75.381 1.00 47.88 210 ASP A N 1
ATOM 1736 C CA . ASP A 1 210 ? -25.066 11.495 74.629 1.00 47.88 210 ASP A CA 1
ATOM 1737 C C . ASP A 1 210 ? -23.749 10.710 74.377 1.00 47.88 210 ASP A C 1
ATOM 1739 O O . ASP A 1 210 ? -22.780 11.266 73.870 1.00 47.88 210 ASP A O 1
ATOM 1743 N N . GLU A 1 211 ? -23.687 9.416 74.739 1.00 51.16 211 GLU A N 1
ATOM 1744 C CA . GLU A 1 211 ? -22.483 8.572 74.574 1.00 51.16 211 GLU A CA 1
ATOM 1745 C C . GLU A 1 211 ? -22.502 7.719 73.285 1.00 51.16 211 GLU A C 1
ATOM 1747 O O . GLU A 1 211 ? -21.455 7.560 72.666 1.00 51.16 211 GLU A O 1
ATOM 1752 N N . ASP A 1 212 ? -23.667 7.263 72.792 1.00 50.03 212 ASP A N 1
ATOM 1753 C CA . ASP A 1 212 ? -23.762 6.519 71.510 1.00 50.03 212 ASP A CA 1
ATOM 1754 C C . ASP A 1 212 ? -23.506 7.415 70.277 1.00 50.03 212 ASP A C 1
ATOM 1756 O O . ASP A 1 212 ? -23.079 6.953 69.218 1.00 50.03 212 ASP A O 1
ATOM 1760 N N . THR A 1 213 ? -23.743 8.724 70.401 1.00 57.31 213 THR A N 1
ATOM 1761 C CA . THR A 1 213 ? -23.573 9.703 69.317 1.00 57.31 213 THR A CA 1
ATOM 1762 C C . THR A 1 213 ? -22.120 10.079 69.039 1.00 57.31 213 THR A C 1
ATOM 1764 O O . THR A 1 213 ? -21.828 10.573 67.949 1.00 57.31 213 THR A O 1
ATOM 1767 N N . ASP A 1 214 ? -21.205 9.880 69.991 1.00 64.38 214 ASP A N 1
ATOM 1768 C CA . ASP A 1 214 ? -19.796 10.256 69.824 1.00 64.38 214 ASP A CA 1
ATOM 1769 C C . ASP A 1 214 ? -19.034 9.223 68.976 1.00 64.38 214 ASP A C 1
ATOM 1771 O O . ASP A 1 214 ? -18.280 9.598 68.077 1.00 64.38 214 ASP A O 1
ATOM 1775 N N . GLU A 1 215 ? -19.321 7.926 69.148 1.00 70.69 215 GLU A N 1
ATOM 1776 C CA . GLU A 1 215 ? -18.740 6.863 68.314 1.00 70.69 215 GLU A CA 1
ATOM 1777 C C . GLU A 1 215 ? -19.226 6.938 66.859 1.00 70.69 215 GLU A C 1
ATOM 1779 O O . GLU A 1 215 ? -18.415 6.890 65.932 1.00 70.69 215 GLU A O 1
ATOM 1784 N N . GLU A 1 216 ? -20.529 7.127 66.625 1.00 77.44 216 GLU A N 1
ATOM 1785 C CA . GLU A 1 216 ? -21.084 7.248 65.268 1.00 77.44 216 GLU A CA 1
ATOM 1786 C C . GLU A 1 216 ? -20.548 8.499 64.546 1.00 77.44 216 GLU A C 1
ATOM 1788 O O . GLU A 1 216 ? -20.234 8.473 63.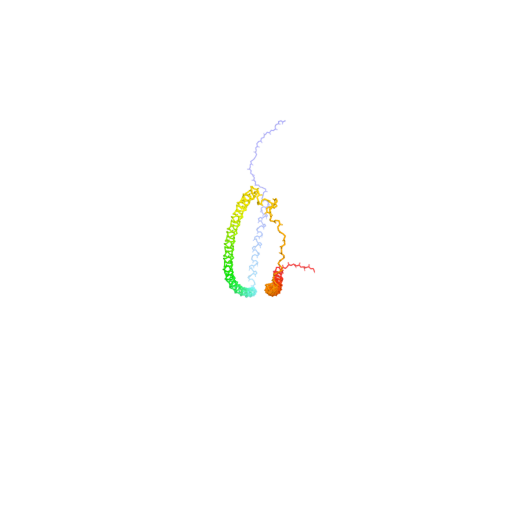352 1.00 77.44 216 GLU A O 1
ATOM 1793 N N . LYS A 1 217 ? -20.346 9.592 65.288 1.00 79.50 217 LYS A N 1
ATOM 1794 C CA . LYS A 1 217 ? -19.735 10.826 64.785 1.00 79.50 217 LYS A CA 1
ATOM 1795 C C . LYS A 1 217 ? -18.256 10.648 64.446 1.00 79.50 217 LYS A C 1
ATOM 1797 O O . LYS A 1 217 ? -17.808 11.206 63.443 1.00 79.50 217 LYS A O 1
ATOM 1802 N N . GLU A 1 218 ? -17.497 9.887 65.230 1.00 83.44 218 GLU A N 1
ATOM 1803 C CA . GLU A 1 218 ? -16.106 9.551 64.903 1.00 83.44 218 GLU A CA 1
ATOM 1804 C C . GLU A 1 218 ? -16.009 8.604 63.695 1.00 83.44 218 GLU A C 1
ATOM 1806 O O . GLU A 1 218 ? -15.158 8.806 62.826 1.00 83.44 218 GLU A O 1
ATOM 1811 N N . VAL A 1 219 ? -16.928 7.643 63.549 1.00 86.44 219 VAL A N 1
ATOM 1812 C CA . VAL A 1 219 ? -17.014 6.786 62.350 1.00 86.44 219 VAL A CA 1
ATOM 1813 C C . VAL A 1 219 ? -17.311 7.614 61.098 1.00 86.44 219 VAL A C 1
ATOM 1815 O O . VAL A 1 219 ? -16.617 7.469 60.090 1.00 86.44 219 VAL A O 1
ATOM 1818 N N . LEU A 1 220 ? -18.277 8.533 61.161 1.00 86.25 220 LEU A N 1
ATOM 1819 C CA . LEU A 1 220 ? -18.605 9.422 60.043 1.00 86.25 220 LEU A CA 1
ATOM 1820 C C . LEU A 1 220 ? -17.447 10.364 59.688 1.00 86.25 220 LEU A C 1
ATOM 1822 O O . LEU A 1 220 ? -17.185 10.589 58.508 1.00 86.25 220 LEU A O 1
ATOM 1826 N N . LYS A 1 221 ? -16.708 10.886 60.677 1.00 86.50 221 LYS A N 1
ATOM 1827 C CA . LYS A 1 221 ? -15.494 11.684 60.426 1.00 86.50 221 LYS A CA 1
ATOM 1828 C C . LYS A 1 221 ? -14.399 10.868 59.743 1.00 86.50 221 LYS A C 1
ATOM 1830 O O . LYS A 1 221 ? -13.740 11.386 58.844 1.00 86.50 221 LYS A O 1
ATOM 1835 N N . ASN A 1 222 ? -14.209 9.612 60.146 1.00 90.69 222 ASN A N 1
ATOM 1836 C CA . ASN A 1 222 ? -13.230 8.724 59.522 1.00 90.69 222 ASN A CA 1
ATOM 1837 C C . ASN A 1 222 ? -13.607 8.403 58.070 1.00 90.69 222 ASN A C 1
ATOM 1839 O O . ASN A 1 222 ? -12.756 8.533 57.195 1.00 90.69 222 ASN A O 1
ATOM 1843 N N . GLN A 1 223 ? -14.880 8.103 57.794 1.00 90.75 223 GLN A N 1
ATOM 1844 C CA . GLN A 1 223 ? -15.380 7.901 56.427 1.00 90.75 223 GLN A CA 1
ATOM 1845 C C . GLN A 1 223 ? -15.236 9.156 55.562 1.00 90.75 223 GLN A C 1
ATOM 1847 O O . GLN A 1 223 ? -14.870 9.073 54.393 1.00 90.75 223 GLN A O 1
ATOM 1852 N N . LEU A 1 224 ? -15.491 10.335 56.133 1.00 90.75 224 LEU A N 1
ATOM 1853 C CA . LEU A 1 224 ? -15.334 11.599 55.420 1.00 90.75 224 LEU A CA 1
ATOM 1854 C C . LEU A 1 224 ? -13.865 11.840 55.046 1.00 90.75 224 LEU A C 1
ATOM 1856 O O . LEU A 1 224 ? -13.574 12.222 53.917 1.00 90.75 224 LEU A O 1
ATOM 1860 N N . ARG A 1 225 ? -12.939 11.521 55.956 1.00 92.50 225 ARG A N 1
ATOM 1861 C CA . ARG A 1 225 ? -11.494 11.615 55.718 1.00 92.50 225 ARG A CA 1
ATOM 1862 C C . ARG A 1 225 ? -10.996 10.605 54.682 1.00 92.50 225 ARG A C 1
ATOM 1864 O O . ARG A 1 225 ? -10.108 10.923 53.896 1.00 92.50 225 ARG A O 1
ATOM 1871 N N . GLU A 1 226 ? -11.560 9.403 54.676 1.00 93.69 226 GLU A N 1
ATOM 1872 C CA . GLU A 1 226 ? -11.261 8.366 53.685 1.00 93.69 226 GLU A CA 1
ATOM 1873 C C . GLU A 1 226 ? -11.746 8.782 52.291 1.00 93.69 226 GLU A C 1
ATOM 1875 O O . GLU A 1 226 ? -10.956 8.788 51.349 1.00 93.69 226 GLU A O 1
ATOM 1880 N N . MET A 1 227 ? -12.982 9.280 52.173 1.00 94.19 227 MET A N 1
ATOM 1881 C CA . MET A 1 227 ? -13.487 9.831 50.910 1.00 94.19 227 MET A CA 1
ATOM 1882 C C . MET A 1 227 ? -12.690 11.054 50.433 1.00 94.19 227 MET A C 1
ATOM 1884 O O . MET A 1 227 ? -12.480 11.226 49.232 1.00 94.19 227 MET A O 1
ATOM 1888 N N . GLU A 1 228 ? -12.218 11.914 51.341 1.00 91.75 228 GLU A N 1
ATOM 1889 C CA . GLU A 1 228 ? -11.336 13.035 50.992 1.00 91.75 228 GLU A CA 1
ATOM 1890 C C . GLU A 1 228 ? -9.990 12.559 50.421 1.00 91.75 228 GLU A C 1
ATOM 1892 O O . GLU A 1 228 ? -9.488 13.149 49.458 1.00 91.75 228 GLU A O 1
ATOM 1897 N N . LEU A 1 229 ? -9.420 11.482 50.973 1.00 95.81 229 LEU A N 1
ATOM 1898 C CA . LEU A 1 229 ? -8.187 10.869 50.474 1.00 95.81 229 LEU A CA 1
ATOM 1899 C C . LEU A 1 229 ? -8.391 10.212 49.105 1.00 95.81 229 LEU A C 1
ATOM 1901 O O . LEU A 1 229 ? -7.600 10.460 48.193 1.00 95.81 229 LEU A O 1
ATOM 1905 N N . GLU A 1 230 ? -9.466 9.445 48.925 1.00 94.44 230 GLU A N 1
ATOM 1906 C CA . GLU A 1 230 ? -9.817 8.838 47.634 1.00 94.44 230 GLU A CA 1
ATOM 1907 C C . GLU A 1 230 ? -10.055 9.901 46.556 1.00 94.44 230 GLU A C 1
ATOM 1909 O O . GLU A 1 230 ? -9.601 9.768 45.413 1.00 94.44 230 GLU A O 1
ATOM 1914 N N . LEU A 1 231 ? -10.710 11.007 46.919 1.00 95.75 231 LEU A N 1
ATOM 1915 C CA . LEU A 1 231 ? -10.921 12.136 46.022 1.00 95.75 231 LEU A CA 1
ATOM 1916 C C . LEU A 1 231 ? -9.596 12.804 45.636 1.00 95.75 231 LEU A C 1
ATOM 1918 O O . LEU A 1 231 ? -9.402 13.139 44.466 1.00 95.75 231 LEU A O 1
ATOM 1922 N N . ALA A 1 232 ? -8.684 13.009 46.589 1.00 96.12 232 ALA A N 1
ATOM 1923 C CA . 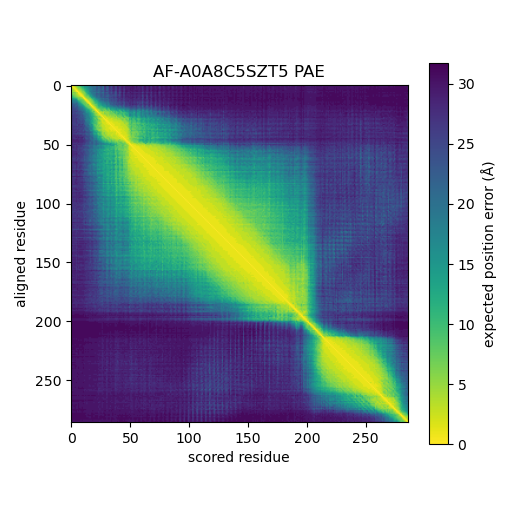ALA A 1 232 ? -7.361 13.564 46.309 1.00 96.12 232 ALA A CA 1
ATOM 1924 C C . ALA A 1 232 ? -6.545 12.642 45.389 1.00 96.12 232 ALA A C 1
ATOM 1926 O O . ALA A 1 232 ? -5.922 13.117 44.439 1.00 96.12 232 ALA A O 1
ATOM 1927 N N . GLN A 1 233 ? -6.607 11.329 45.616 1.00 95.75 233 GLN A N 1
ATOM 1928 C CA . GLN A 1 233 ? -5.929 10.333 44.792 1.00 95.75 233 GLN A CA 1
ATOM 1929 C C . GLN A 1 233 ? -6.499 10.278 43.369 1.00 95.75 233 GLN A C 1
ATOM 1931 O O . GLN A 1 233 ? -5.742 10.281 42.401 1.00 95.75 233 GLN A O 1
ATOM 1936 N N . THR A 1 234 ? -7.824 10.312 43.224 1.00 94.88 234 THR A N 1
ATOM 1937 C CA . THR A 1 234 ? -8.486 10.329 41.910 1.00 94.88 234 THR A CA 1
ATOM 1938 C C . THR A 1 234 ? -8.173 11.617 41.147 1.00 94.88 234 THR A C 1
ATOM 1940 O O . THR A 1 234 ? -7.919 11.585 39.945 1.00 94.88 234 THR A O 1
ATOM 1943 N N . LYS A 1 235 ? -8.129 12.763 41.841 1.00 97.69 235 LYS A N 1
ATOM 1944 C CA . LYS A 1 235 ? -7.706 14.039 41.243 1.00 97.69 235 LYS A CA 1
ATOM 1945 C C . LYS A 1 235 ? -6.258 13.996 40.765 1.00 97.69 235 LYS A C 1
ATOM 1947 O O . LYS A 1 235 ? -5.976 14.517 39.693 1.00 97.69 235 LYS A O 1
ATOM 1952 N N . LEU A 1 236 ? -5.357 13.371 41.525 1.00 97.62 236 LEU A N 1
ATOM 1953 C CA . LEU A 1 236 ? -3.968 13.196 41.105 1.00 97.62 236 LEU A CA 1
ATOM 1954 C C . LEU A 1 236 ? -3.880 12.330 39.841 1.00 97.62 236 LEU A C 1
ATOM 1956 O O . LEU A 1 236 ? -3.248 12.740 38.874 1.00 97.62 236 LEU A O 1
ATOM 1960 N N . GLN A 1 237 ? -4.580 11.193 39.813 1.00 95.31 237 GLN A N 1
ATOM 1961 C CA . GLN A 1 237 ? -4.628 10.317 38.637 1.00 95.31 237 GLN A CA 1
ATOM 1962 C C . GLN A 1 237 ? -5.198 11.020 37.401 1.00 95.31 237 GLN A C 1
ATOM 1964 O O . GLN A 1 237 ? -4.723 10.791 36.291 1.00 95.31 237 GLN A O 1
ATOM 1969 N N . LEU A 1 238 ? -6.201 11.885 37.582 1.00 97.06 238 LEU A N 1
ATOM 1970 C CA . LEU A 1 238 ? -6.754 12.681 36.492 1.00 97.06 238 LEU A CA 1
ATOM 1971 C C . LEU A 1 238 ? -5.705 13.640 35.916 1.00 97.06 238 LEU A C 1
ATOM 1973 O O . LEU A 1 238 ? -5.519 13.663 34.705 1.00 97.06 238 LEU A O 1
ATOM 1977 N N . VAL A 1 239 ? -4.986 14.373 36.770 1.00 98.00 239 VAL A N 1
ATOM 1978 C CA . VAL A 1 239 ? -3.923 15.299 36.340 1.00 98.00 239 VAL A CA 1
ATOM 1979 C C . VAL A 1 239 ? -2.792 14.545 35.635 1.00 98.00 239 VAL A C 1
ATOM 1981 O O . VAL A 1 239 ? -2.313 14.984 34.594 1.00 98.00 239 VAL A O 1
ATOM 1984 N N . GLU A 1 240 ? -2.388 13.382 36.151 1.00 96.31 240 GLU A N 1
ATOM 1985 C CA . GLU A 1 240 ? -1.378 12.530 35.511 1.00 96.31 240 GLU A CA 1
ATOM 1986 C C . GLU A 1 240 ? -1.832 12.040 34.128 1.00 96.31 240 GLU A C 1
ATOM 1988 O O . GLU A 1 240 ? -1.044 12.034 33.178 1.00 96.31 240 GLU A O 1
ATOM 1993 N N . ALA A 1 241 ? -3.105 11.659 33.994 1.00 95.25 241 ALA A N 1
ATOM 1994 C CA . ALA A 1 241 ? -3.683 11.261 32.717 1.00 95.25 241 ALA A CA 1
ATOM 1995 C C . ALA A 1 241 ? -3.763 12.439 31.732 1.00 95.25 241 ALA A C 1
ATOM 1997 O O . ALA A 1 241 ? -3.410 12.272 30.566 1.00 95.25 241 ALA A O 1
ATOM 1998 N N . GLU A 1 242 ? -4.169 13.626 32.187 1.00 96.12 242 GLU A N 1
ATOM 1999 C CA . GLU A 1 242 ? -4.214 14.847 31.373 1.00 96.12 242 GLU A CA 1
ATOM 2000 C C . GLU A 1 242 ? -2.819 15.257 30.884 1.00 96.12 242 GLU A C 1
ATOM 2002 O O . GLU A 1 242 ? -2.650 15.514 29.691 1.00 96.12 242 GLU A O 1
ATOM 2007 N N . CYS A 1 243 ? -1.802 15.238 31.753 1.00 96.31 243 CYS A N 1
ATOM 2008 C CA . CYS A 1 243 ? -0.414 15.484 31.349 1.00 96.31 243 CYS A CA 1
ATOM 2009 C C . CYS A 1 243 ? 0.054 14.463 30.307 1.00 96.31 243 CYS A C 1
ATOM 2011 O O . CYS A 1 243 ? 0.659 14.832 29.305 1.00 96.31 243 CYS A O 1
ATOM 2013 N N . LYS A 1 244 ? -0.284 13.182 30.488 1.00 97.06 244 LYS A N 1
ATOM 2014 C CA . LYS A 1 244 ? 0.091 12.137 29.532 1.00 97.06 244 LYS A CA 1
ATOM 2015 C C . LYS A 1 244 ? -0.597 12.301 28.177 1.00 97.06 244 LYS A C 1
ATOM 2017 O O . LYS A 1 244 ? 0.010 12.012 27.150 1.00 97.06 244 LYS A O 1
ATOM 2022 N N . ILE A 1 245 ? -1.848 12.757 28.162 1.00 95.94 245 ILE A N 1
ATOM 2023 C CA . ILE A 1 245 ? -2.550 13.099 26.920 1.00 95.94 245 ILE A CA 1
ATOM 2024 C C . ILE A 1 245 ? -1.853 14.279 26.239 1.00 95.94 245 ILE A C 1
ATOM 2026 O O . ILE A 1 245 ? -1.580 14.185 25.047 1.00 95.94 245 ILE A O 1
ATOM 2030 N N . GLN A 1 246 ? -1.499 15.336 26.978 1.00 96.12 246 GLN A N 1
ATOM 2031 C CA . GLN A 1 246 ? -0.768 16.481 26.420 1.00 96.12 246 GLN A CA 1
ATOM 2032 C C . GLN A 1 246 ? 0.585 16.082 25.817 1.00 96.12 246 GLN A C 1
ATOM 2034 O O . GLN A 1 246 ? 0.916 16.532 24.719 1.00 96.12 246 GLN A O 1
ATOM 2039 N N . ASP A 1 247 ? 1.342 15.210 26.488 1.00 95.88 247 ASP A N 1
ATOM 2040 C CA . ASP A 1 247 ? 2.612 14.692 25.966 1.00 95.88 247 ASP A CA 1
ATOM 2041 C C . ASP A 1 247 ? 2.399 13.923 24.651 1.00 95.88 247 ASP A C 1
ATOM 2043 O O . ASP A 1 247 ? 3.086 14.168 23.659 1.00 95.88 247 ASP A O 1
ATOM 2047 N N . LEU A 1 248 ? 1.390 13.045 24.601 1.00 96.56 248 LEU A N 1
ATOM 2048 C CA . LEU A 1 248 ? 1.053 12.285 23.393 1.00 96.56 248 LEU A CA 1
ATOM 2049 C C . LEU A 1 248 ? 0.553 13.178 22.248 1.00 96.56 248 LEU A C 1
ATOM 2051 O O . LEU A 1 248 ? 0.871 12.922 21.086 1.00 96.56 248 LEU A O 1
ATOM 2055 N N . GLU A 1 249 ? -0.223 14.221 22.545 1.00 94.38 249 GLU A N 1
ATOM 2056 C CA . GLU A 1 249 ? -0.666 15.209 21.555 1.00 94.38 24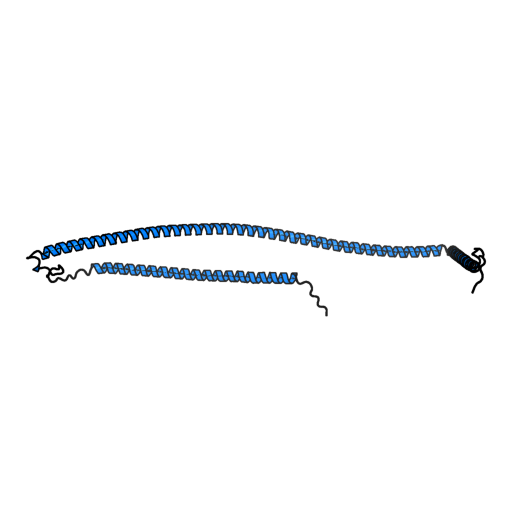9 GLU A CA 1
ATOM 2057 C C . GLU A 1 249 ? 0.516 15.986 20.974 1.00 94.38 249 GLU A C 1
ATOM 2059 O O . GLU A 1 249 ? 0.572 16.228 19.764 1.00 94.38 249 GLU A O 1
ATOM 2064 N N . HIS A 1 250 ? 1.480 16.348 21.819 1.00 95.75 250 HIS A N 1
ATOM 2065 C CA . HIS A 1 250 ? 2.707 16.996 21.389 1.00 95.75 250 HIS A CA 1
ATOM 2066 C C . HIS A 1 250 ? 3.551 16.072 20.498 1.00 95.75 250 HIS A C 1
ATOM 2068 O O . HIS A 1 250 ? 3.954 16.495 19.411 1.00 95.75 250 HIS A O 1
ATOM 2074 N N . ASP A 1 251 ? 3.747 14.811 20.887 1.00 94.50 251 ASP A N 1
ATOM 2075 C CA . ASP A 1 251 ? 4.470 13.814 20.086 1.00 94.50 251 ASP A CA 1
ATOM 2076 C C . ASP A 1 251 ? 3.787 13.566 18.733 1.00 94.50 251 ASP A C 1
ATOM 2078 O O . ASP A 1 251 ? 4.437 13.548 17.683 1.00 94.50 251 ASP A O 1
ATOM 2082 N N . LEU A 1 252 ? 2.454 13.457 18.725 1.00 95.06 252 LEU A N 1
ATOM 2083 C CA . LEU A 1 252 ? 1.668 13.355 17.497 1.00 95.06 252 LEU A CA 1
ATOM 2084 C C . LEU A 1 252 ? 1.845 14.601 16.616 1.00 95.06 252 LEU A C 1
ATOM 2086 O O . LEU A 1 252 ? 2.000 14.484 15.398 1.00 95.06 252 LEU A O 1
ATOM 2090 N N . GLY A 1 253 ? 1.847 15.793 17.217 1.00 93.88 253 GLY A N 1
ATOM 2091 C CA . GLY A 1 253 ? 2.101 17.056 16.529 1.00 93.88 253 GLY A CA 1
ATOM 2092 C C . GLY A 1 253 ? 3.493 17.113 15.894 1.00 93.88 253 GLY A C 1
ATOM 2093 O O . GLY A 1 253 ? 3.630 17.562 14.751 1.00 93.88 253 GLY A O 1
ATOM 2094 N N . GLN A 1 254 ? 4.521 16.614 16.586 1.00 93.19 254 GLN A N 1
ATOM 2095 C CA . GLN A 1 254 ? 5.873 16.492 16.037 1.00 93.19 254 GLN A CA 1
ATOM 2096 C C . GLN A 1 254 ? 5.920 15.508 14.867 1.00 93.19 254 GLN A C 1
ATOM 2098 O O . GLN A 1 254 ? 6.376 15.880 13.784 1.00 93.19 254 GLN A O 1
ATOM 2103 N N . ALA A 1 255 ? 5.363 14.306 15.031 1.00 91.12 255 ALA A N 1
ATOM 2104 C CA . ALA A 1 255 ? 5.315 13.296 13.977 1.00 91.12 255 ALA A CA 1
ATOM 2105 C C . ALA A 1 255 ? 4.563 13.798 12.728 1.00 91.12 255 ALA A C 1
ATOM 2107 O O . ALA A 1 255 ? 5.015 13.609 11.597 1.00 91.12 255 ALA A O 1
ATOM 2108 N N . LEU A 1 256 ? 3.441 14.506 12.905 1.00 91.56 256 LEU A N 1
ATOM 2109 C CA . LEU A 1 256 ? 2.702 15.127 11.801 1.00 91.56 256 LEU A CA 1
ATOM 2110 C C . LEU A 1 256 ? 3.525 16.205 11.089 1.00 91.56 256 LEU A C 1
ATOM 2112 O O . LEU A 1 256 ? 3.523 16.254 9.855 1.00 91.56 256 LEU A O 1
ATOM 2116 N N . ASN A 1 257 ? 4.245 17.044 11.835 1.00 91.50 257 ASN A N 1
ATOM 2117 C CA . ASN A 1 257 ? 5.135 18.049 11.258 1.00 91.50 257 ASN A CA 1
ATOM 2118 C C . ASN A 1 257 ? 6.286 17.407 10.474 1.00 91.50 257 ASN A C 1
ATOM 2120 O O . ASN A 1 257 ? 6.592 17.867 9.373 1.00 91.50 257 ASN A O 1
ATOM 2124 N N . GLU A 1 258 ? 6.882 16.324 10.973 1.00 88.44 258 GLU A N 1
ATOM 2125 C CA . GLU A 1 258 ? 7.927 15.569 10.274 1.00 88.44 258 GLU A CA 1
ATOM 2126 C C . GLU A 1 258 ? 7.411 14.913 8.991 1.00 88.44 258 GLU A C 1
ATOM 2128 O O . GLU A 1 258 ? 8.041 15.029 7.934 1.00 88.44 258 GLU A O 1
ATOM 2133 N N . VAL A 1 259 ? 6.232 14.285 9.037 1.00 86.81 259 VAL A N 1
ATOM 2134 C CA . VAL A 1 259 ? 5.575 13.711 7.854 1.00 86.81 259 VAL A CA 1
ATOM 2135 C C . VAL A 1 259 ? 5.238 14.809 6.848 1.00 86.81 259 VAL A C 1
ATOM 2137 O O . VAL A 1 259 ? 5.475 14.647 5.649 1.00 86.81 259 VAL A O 1
ATOM 2140 N N . GLN A 1 260 ? 4.733 15.961 7.297 1.00 83.56 260 GLN A N 1
ATOM 2141 C CA . GLN A 1 260 ? 4.415 17.080 6.415 1.00 83.56 260 GLN A CA 1
ATOM 2142 C C . GLN A 1 260 ? 5.678 17.725 5.824 1.00 83.56 260 GLN A C 1
ATOM 2144 O O . GLN A 1 260 ? 5.678 18.077 4.642 1.00 83.56 260 GLN A O 1
ATOM 2149 N N . ALA A 1 261 ? 6.756 17.867 6.596 1.00 80.44 261 ALA A N 1
ATOM 2150 C CA . ALA A 1 261 ? 8.046 18.372 6.130 1.00 80.44 261 ALA A CA 1
ATOM 2151 C C . ALA A 1 261 ? 8.692 17.408 5.125 1.00 80.44 261 ALA A C 1
ATOM 2153 O O . ALA A 1 261 ? 9.151 17.839 4.063 1.00 80.44 261 ALA A O 1
ATOM 2154 N N . SER A 1 262 ? 8.637 16.104 5.395 1.00 76.69 262 SER A N 1
ATOM 2155 C CA . SER A 1 262 ? 9.093 15.050 4.485 1.00 76.69 262 SER A CA 1
ATOM 2156 C C . SER A 1 262 ? 8.258 15.026 3.207 1.00 76.69 262 SER A C 1
ATOM 2158 O O . SER A 1 262 ? 8.815 14.972 2.113 1.00 76.69 262 SER A O 1
ATOM 2160 N N . ARG A 1 263 ? 6.932 15.190 3.314 1.00 77.06 263 ARG A N 1
ATOM 2161 C CA . ARG A 1 263 ? 6.020 15.319 2.171 1.00 77.06 263 ARG A CA 1
ATOM 2162 C C . ARG A 1 263 ? 6.339 16.559 1.344 1.00 77.06 263 ARG A C 1
ATOM 2164 O O . ARG A 1 263 ? 6.495 16.432 0.139 1.00 77.06 263 ARG A O 1
ATOM 2171 N N . LYS A 1 264 ? 6.469 17.742 1.949 1.00 74.31 264 LYS A N 1
ATOM 2172 C CA . LYS A 1 264 ? 6.827 18.983 1.235 1.00 74.31 264 LYS A CA 1
ATOM 2173 C C . LYS A 1 264 ? 8.188 18.850 0.547 1.00 74.31 264 LYS A C 1
ATOM 2175 O O . LYS A 1 264 ? 8.327 19.252 -0.602 1.00 74.31 264 LYS A O 1
ATOM 2180 N N . THR A 1 265 ? 9.166 18.230 1.202 1.00 73.56 265 THR A N 1
ATOM 2181 C CA . THR A 1 265 ? 10.513 18.019 0.647 1.00 73.56 265 THR A CA 1
ATOM 2182 C C . THR A 1 265 ? 10.508 17.021 -0.507 1.00 73.56 265 THR A C 1
ATOM 2184 O O . THR A 1 265 ? 11.116 17.277 -1.545 1.00 73.56 265 THR A O 1
ATOM 2187 N N . TRP A 1 266 ? 9.796 15.905 -0.355 1.00 75.31 266 TRP A N 1
ATOM 2188 C CA . TRP A 1 266 ? 9.649 14.889 -1.391 1.00 75.31 266 TRP A CA 1
ATOM 2189 C C . TRP A 1 266 ? 8.852 15.414 -2.589 1.00 75.31 266 TRP A C 1
ATOM 2191 O O . TRP A 1 266 ? 9.347 15.349 -3.709 1.00 75.31 266 TRP A O 1
ATOM 2201 N N . PHE A 1 267 ? 7.691 16.044 -2.366 1.00 73.38 267 PHE A N 1
ATOM 2202 C CA . PHE A 1 267 ? 6.904 16.672 -3.432 1.00 73.38 267 PHE A CA 1
ATOM 2203 C C . PHE A 1 267 ? 7.712 17.740 -4.176 1.00 73.38 267 PHE A C 1
ATOM 2205 O O . PHE A 1 267 ? 7.715 17.743 -5.403 1.00 73.38 267 PHE A O 1
ATOM 2212 N N . ASN A 1 268 ? 8.450 18.602 -3.470 1.00 72.19 268 ASN A N 1
ATOM 2213 C CA . ASN A 1 268 ? 9.273 19.628 -4.113 1.00 72.19 268 ASN A CA 1
ATOM 2214 C C . ASN A 1 268 ? 10.445 19.025 -4.903 1.00 72.19 268 ASN A C 1
ATOM 2216 O O . ASN A 1 268 ? 10.735 19.499 -6.001 1.00 72.19 268 ASN A O 1
ATOM 2220 N N . ARG A 1 269 ? 11.093 17.963 -4.405 1.00 72.62 269 ARG A N 1
ATOM 2221 C CA . ARG A 1 269 ? 12.163 17.256 -5.133 1.00 72.62 269 ARG A CA 1
ATOM 2222 C C . ARG A 1 269 ? 11.646 16.518 -6.366 1.00 72.62 269 ARG A C 1
ATOM 2224 O O . ARG A 1 269 ? 12.281 16.589 -7.418 1.00 72.62 269 ARG A O 1
ATOM 2231 N N . THR A 1 270 ? 10.494 15.863 -6.269 1.00 73.25 270 THR A N 1
ATOM 2232 C CA . THR A 1 270 ? 9.890 15.118 -7.379 1.00 73.25 270 THR A CA 1
ATOM 2233 C C . THR A 1 270 ? 9.319 16.058 -8.437 1.00 73.25 270 THR A C 1
ATOM 2235 O O . THR A 1 270 ? 9.599 15.872 -9.616 1.00 73.25 270 THR A O 1
ATOM 2238 N N . LEU A 1 271 ? 8.613 17.126 -8.048 1.00 68.69 271 LEU A N 1
ATOM 2239 C CA . LEU A 1 271 ? 8.127 18.135 -8.996 1.00 68.69 271 LEU A CA 1
ATOM 2240 C C . LEU A 1 271 ? 9.276 18.883 -9.681 1.00 68.69 271 LEU A C 1
ATOM 2242 O O . LEU A 1 271 ? 9.208 19.116 -10.885 1.00 68.69 271 LEU A O 1
ATOM 2246 N N . SER A 1 272 ? 10.351 19.213 -8.956 1.00 64.94 272 SER A N 1
ATOM 2247 C CA . SER A 1 272 ? 11.529 19.849 -9.565 1.00 64.94 272 SER A CA 1
ATOM 2248 C C . SER A 1 272 ? 12.257 18.908 -10.526 1.00 64.94 272 SER A C 1
ATOM 2250 O O . SER A 1 272 ? 12.665 19.352 -11.594 1.00 64.94 272 SER A O 1
ATOM 2252 N N . SER A 1 273 ? 12.357 17.614 -10.197 1.00 59.31 273 SER A N 1
ATOM 2253 C CA . SER A 1 273 ? 12.975 16.611 -11.080 1.00 59.31 273 SER A CA 1
ATOM 2254 C C . SER A 1 273 ? 12.125 16.305 -12.316 1.00 59.31 273 SER A C 1
ATOM 2256 O O . SER A 1 273 ? 12.665 16.066 -13.389 1.00 59.31 273 SER A O 1
ATOM 2258 N N . ILE A 1 274 ? 10.793 16.351 -12.210 1.00 61.41 274 ILE A N 1
ATOM 2259 C CA . ILE A 1 274 ? 9.905 16.214 -13.374 1.00 61.41 274 ILE A CA 1
ATOM 2260 C C . ILE A 1 274 ? 10.024 17.450 -14.273 1.00 61.41 274 ILE A C 1
ATOM 2262 O O . ILE A 1 274 ? 10.137 17.311 -15.487 1.00 61.41 274 ILE A O 1
ATOM 2266 N N . LYS A 1 275 ? 10.072 18.657 -13.693 1.00 61.06 275 LYS A N 1
ATOM 2267 C CA . LYS A 1 275 ? 10.160 19.910 -14.458 1.00 61.06 275 LYS A CA 1
ATOM 2268 C C . LYS A 1 275 ? 11.481 20.054 -15.226 1.00 61.06 275 LYS A C 1
ATOM 2270 O O . LYS A 1 275 ? 11.480 20.656 -16.296 1.00 61.06 275 LYS A O 1
ATOM 2275 N N . THR A 1 276 ? 12.583 19.487 -14.729 1.00 58.69 276 THR A N 1
ATOM 2276 C CA . THR A 1 276 ? 13.855 19.418 -15.470 1.00 58.69 276 THR A CA 1
ATOM 2277 C C . THR A 1 276 ? 13.861 18.329 -16.546 1.00 58.69 276 THR A C 1
ATOM 2279 O O . THR A 1 276 ? 14.497 18.522 -17.577 1.00 58.69 276 THR A O 1
ATOM 2282 N N . VAL A 1 277 ? 13.119 17.228 -16.370 1.00 54.72 277 VAL A N 1
ATOM 2283 C CA . VAL A 1 277 ? 13.009 16.138 -17.363 1.00 54.72 277 VAL A CA 1
ATOM 2284 C C . VAL A 1 277 ? 12.041 16.469 -18.510 1.00 54.72 277 VAL A C 1
ATOM 2286 O O . VAL A 1 277 ? 12.276 16.053 -19.641 1.00 54.72 277 VAL A O 1
ATOM 2289 N N . THR A 1 278 ? 10.993 17.267 -18.275 1.00 55.62 278 THR A N 1
ATOM 2290 C CA . THR A 1 278 ? 10.071 17.740 -19.332 1.00 55.62 278 THR A CA 1
ATOM 2291 C C . THR A 1 278 ? 10.457 19.099 -19.934 1.00 55.62 278 THR A C 1
ATOM 2293 O O . THR A 1 278 ? 9.739 19.624 -20.781 1.00 55.62 278 THR A O 1
ATOM 2296 N N . GLY A 1 279 ? 11.576 19.691 -19.512 1.00 51.16 279 GLY A N 1
ATOM 2297 C CA . GLY A 1 279 ? 12.094 20.962 -20.020 1.00 51.16 279 GLY A CA 1
ATOM 2298 C C . GLY A 1 279 ? 13.068 20.789 -21.184 1.00 51.16 279 GLY A C 1
ATOM 2299 O O . GLY A 1 279 ? 14.237 21.137 -21.051 1.00 51.1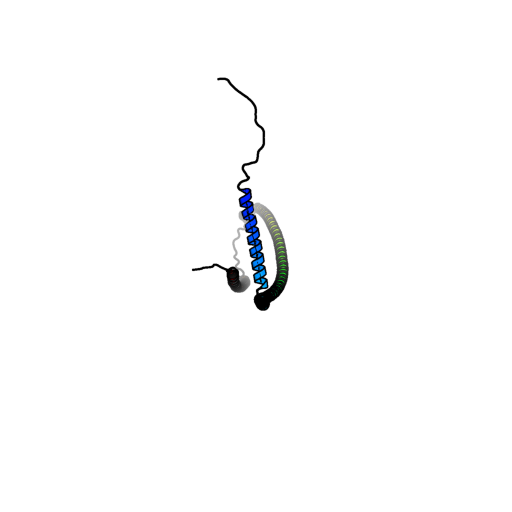6 279 GLY A O 1
ATOM 2300 N N . VAL A 1 280 ? 12.602 20.280 -22.328 1.00 45.41 280 VAL A N 1
ATOM 2301 C CA . VAL A 1 280 ? 13.334 20.373 -23.602 1.00 45.41 280 VAL A CA 1
ATOM 2302 C C . VAL A 1 280 ? 12.615 21.366 -24.520 1.00 45.41 280 VAL A C 1
ATOM 2304 O O . VAL A 1 280 ? 11.492 21.133 -24.948 1.00 45.41 280 VAL A O 1
ATOM 2307 N N . GLN A 1 281 ? 13.340 22.450 -24.827 1.00 50.62 281 GLN A N 1
ATOM 2308 C CA . GLN A 1 281 ? 13.229 23.321 -26.008 1.00 50.62 281 GLN A CA 1
ATOM 2309 C C . GLN A 1 281 ? 12.026 24.275 -26.124 1.00 50.62 281 GLN A C 1
ATOM 2311 O O . GLN A 1 281 ? 11.129 24.099 -26.943 1.00 50.62 281 GLN A O 1
ATOM 2316 N N . GLY A 1 282 ? 12.130 25.409 -25.425 1.00 39.53 282 GLY A N 1
ATOM 2317 C CA . GLY A 1 282 ? 11.676 26.706 -25.934 1.00 39.53 282 GLY A CA 1
ATOM 2318 C C . GLY A 1 282 ? 12.879 27.462 -26.500 1.00 39.53 282 GLY A C 1
ATOM 2319 O O . GLY A 1 282 ? 13.731 27.932 -25.755 1.00 39.53 282 GLY A O 1
ATOM 2320 N N . LYS A 1 283 ? 12.982 27.483 -27.825 1.00 46.50 283 LYS A N 1
ATOM 2321 C CA . LYS A 1 283 ? 13.989 28.174 -28.633 1.00 46.50 283 LYS A CA 1
ATOM 2322 C C . LYS A 1 283 ? 13.667 29.676 -28.612 1.00 46.50 283 LYS A C 1
ATOM 2324 O O . LYS A 1 283 ? 12.645 30.057 -29.171 1.00 46.50 283 LYS A O 1
ATOM 2329 N N . GLU A 1 284 ? 14.516 30.514 -28.025 1.00 36.91 284 GLU A N 1
ATOM 2330 C CA . GLU A 1 284 ? 14.489 31.962 -28.270 1.00 36.91 284 GLU A CA 1
ATOM 2331 C C . GLU A 1 284 ? 15.751 32.351 -29.037 1.00 36.91 284 GLU A C 1
ATOM 2333 O O . GLU A 1 284 ? 16.850 32.474 -28.505 1.00 36.91 284 GLU A O 1
ATOM 2338 N N . THR A 1 285 ? 15.566 32.444 -30.350 1.00 40.03 285 THR A N 1
ATOM 2339 C CA . THR A 1 285 ? 16.376 33.243 -31.261 1.00 40.03 285 THR A CA 1
ATOM 2340 C C . THR A 1 285 ? 15.926 34.698 -31.156 1.00 40.03 285 THR A C 1
ATOM 2342 O O . THR A 1 285 ? 14.774 34.972 -31.494 1.00 40.03 285 THR A O 1
ATOM 2345 N N . CYS A 1 286 ? 16.826 35.583 -30.724 1.00 36.34 286 CYS A N 1
ATOM 2346 C CA . CYS A 1 286 ? 17.062 36.945 -31.222 1.00 36.34 286 CYS A CA 1
ATOM 2347 C C . CYS A 1 286 ? 18.334 37.487 -30.562 1.00 36.34 286 CYS A C 1
ATOM 2349 O O . CYS A 1 286 ? 18.422 37.408 -29.318 1.00 36.34 286 CYS A O 1
#

Secondary structure (DSSP, 8-state):
-------PPP----SSSTTTHHHHHHHHHHHHHHHHHHHHHHHHHHHHS-HHHHHHHHHHHHHHHHHHHHHHHHHHHHHHHHHHHHHHHHHHHHHHHHHHHHHHHHHHHHHHHHHHHHHHHHHHHHHHHHHHHHHHHHHHHHHHHHHHHHHHHHHHHHHHHHHHHHHHHHHHHHHHHHHHHHHHT-TTTTTTB-TTS-B----------SSHHHHHHHHHHHHHHHHHHHHHHHHHHHHHHHHHHHHHHHHHHHHHHHHHHHHHHHHHHHHHHHHHHS--------

pLDDT: mean 83.17, std 19.12, range [36.34, 98.75]